Protein AF-A0A536AK08-F1 (afdb_monomer)

Secondary structure (DSSP, 8-state):
--------------------------------------------------S--SS--SSBPPGGG-SSTT--EEETTTTEEE---EEEEETTEEEEE---EESSHHHHHHHT-EE-GGGGGTTTT-GGGSEEEEE----TTT-SSPPPPEEES--EE--SPPEEEEETTEEEEEEEE-SSEEPTT--S-EEE-

Sequence (193 aa):
MEHRLFRLIRANMRVLIAMITVLLMTTLVAVVPGLTGHGVRSASAVTKEAPGGLGQLSGLLARDHLTEESAIQVDLSSETVRMPLYKGEAYGKTAWFILLDASDVGLAHDLGVNYAPKLANIGIGCLACVQTVTLDSPTPAQNPFGQALVHFQGAPDFSPTRIAVPGPNGFPLAQFQPGAVAGPGYSPFIRIA

Mean predicted aligned error: 15.03 Å

Structure (mmCIF, N/CA/C/O backbone):
data_AF-A0A536AK08-F1
#
_entry.id   AF-A0A536AK08-F1
#
loop_
_atom_site.group_PDB
_atom_site.id
_atom_site.type_symbol
_atom_site.label_atom_id
_atom_site.label_alt_id
_atom_site.label_comp_id
_atom_site.label_asym_id
_atom_site.label_entity_id
_atom_site.label_seq_id
_atom_site.pdbx_PDB_ins_code
_atom_site.Cartn_x
_atom_site.Cartn_y
_atom_site.Cartn_z
_atom_site.occupancy
_atom_site.B_iso_or_equiv
_atom_site.auth_seq_id
_atom_site.auth_comp_id
_atom_site.auth_asym_id
_atom_site.auth_atom_id
_atom_site.pdbx_PDB_model_num
ATOM 1 N N . MET A 1 1 ? -63.275 19.692 -12.911 1.00 40.59 1 MET A N 1
ATOM 2 C CA . MET A 1 1 ? -62.914 19.852 -14.333 1.00 40.59 1 MET A CA 1
ATOM 3 C C . MET A 1 1 ? -61.929 18.734 -14.633 1.00 40.59 1 MET A C 1
ATOM 5 O O . MET A 1 1 ? -60.791 18.829 -14.207 1.00 40.59 1 MET A O 1
ATOM 9 N N . GLU A 1 2 ? -62.411 17.529 -14.960 1.00 39.22 2 GLU A N 1
ATOM 10 C CA . GLU A 1 2 ? -62.803 17.115 -16.331 1.00 39.22 2 GLU A CA 1
ATOM 11 C C . GLU A 1 2 ? -61.608 17.350 -17.284 1.00 39.22 2 GLU A C 1
ATOM 13 O O . GLU A 1 2 ? -61.176 18.487 -17.410 1.00 39.22 2 GLU A O 1
ATOM 18 N N . HIS A 1 3 ? -60.957 16.381 -17.936 1.00 34.81 3 HIS A N 1
ATOM 19 C CA . HIS A 1 3 ? -61.391 15.112 -18.533 1.00 34.81 3 HIS A CA 1
ATOM 20 C C . HIS A 1 3 ? -60.151 14.202 -18.755 1.00 34.81 3 HIS A C 1
ATOM 22 O O . HIS A 1 3 ? -59.091 14.711 -19.094 1.00 34.81 3 HIS A O 1
ATOM 28 N N . ARG A 1 4 ? -60.211 12.903 -18.399 1.00 41.72 4 ARG A N 1
ATOM 29 C CA . ARG A 1 4 ? -60.334 11.708 -19.288 1.00 41.72 4 ARG A CA 1
ATOM 30 C C . ARG A 1 4 ? -59.128 11.444 -20.211 1.00 41.72 4 ARG A C 1
ATOM 32 O O . ARG A 1 4 ? -58.567 12.367 -20.761 1.00 41.72 4 ARG A O 1
ATOM 39 N N . LEU A 1 5 ? -58.740 10.229 -20.590 1.00 42.25 5 LEU A N 1
ATOM 40 C CA . LEU A 1 5 ? -59.046 8.823 -20.284 1.00 42.25 5 LEU A CA 1
ATOM 41 C C . LEU A 1 5 ? -58.393 8.094 -21.473 1.00 42.25 5 LEU A C 1
ATOM 43 O O . LEU A 1 5 ? -58.813 8.371 -22.584 1.00 42.25 5 LEU A O 1
ATOM 47 N N . PHE A 1 6 ? -57.460 7.159 -21.295 1.00 40.84 6 PHE A N 1
ATOM 48 C CA . PHE A 1 6 ? -57.378 5.995 -22.187 1.00 40.84 6 PHE A CA 1
ATOM 49 C C . PHE A 1 6 ? -56.816 4.798 -21.425 1.00 40.84 6 PHE A C 1
ATOM 51 O O . PHE A 1 6 ? -55.919 4.899 -20.594 1.00 40.84 6 PHE A O 1
ATOM 58 N N . ARG A 1 7 ? -57.482 3.675 -21.657 1.00 39.88 7 ARG A N 1
ATOM 59 C CA . ARG A 1 7 ? -57.504 2.436 -20.889 1.00 39.88 7 ARG A CA 1
ATOM 60 C C . ARG A 1 7 ? -57.103 1.309 -21.846 1.00 39.88 7 ARG A C 1
ATOM 62 O O . ARG A 1 7 ? -57.478 1.383 -23.011 1.00 39.88 7 ARG A O 1
ATOM 69 N N . LEU A 1 8 ? -56.551 0.234 -21.269 1.00 37.62 8 LEU A N 1
ATOM 70 C CA . LEU A 1 8 ? -56.509 -1.153 -21.782 1.00 37.62 8 LEU A CA 1
ATOM 71 C C . LEU A 1 8 ? -55.505 -1.382 -22.935 1.00 37.62 8 LEU A C 1
ATOM 73 O O . LEU A 1 8 ? -55.426 -0.601 -23.865 1.00 37.62 8 LEU A O 1
ATOM 77 N N . ILE A 1 9 ? -54.684 -2.437 -22.923 1.00 39.41 9 ILE A N 1
ATOM 78 C CA . ILE A 1 9 ? -55.099 -3.843 -23.039 1.00 39.41 9 ILE A CA 1
ATOM 79 C C . ILE A 1 9 ? -54.103 -4.783 -22.328 1.00 39.41 9 ILE A C 1
ATOM 81 O O . ILE A 1 9 ? -52.889 -4.611 -22.365 1.00 39.41 9 ILE A O 1
ATOM 85 N N . ARG A 1 10 ? -54.678 -5.804 -21.690 1.00 40.41 10 ARG A N 1
ATOM 86 C CA . ARG A 1 10 ? -54.067 -6.946 -21.003 1.00 40.41 10 ARG A CA 1
ATOM 87 C C . ARG A 1 10 ? -54.052 -8.133 -21.971 1.00 40.41 10 ARG A C 1
ATOM 89 O O . ARG A 1 10 ? -55.100 -8.401 -22.549 1.00 40.41 10 ARG A O 1
ATOM 96 N N . ALA A 1 11 ? -52.963 -8.896 -22.068 1.00 43.19 11 ALA A N 1
ATOM 97 C CA . ALA A 1 11 ? -53.025 -10.276 -22.566 1.00 43.19 11 ALA A CA 1
ATOM 98 C C . ALA A 1 11 ? -51.839 -11.117 -22.062 1.00 43.19 11 ALA A C 1
ATOM 100 O O . ALA A 1 11 ? -50.728 -11.040 -22.572 1.00 43.19 11 ALA A O 1
ATOM 101 N N . ASN A 1 12 ? -52.119 -11.932 -21.042 1.00 40.81 12 ASN A N 1
ATOM 102 C CA . ASN A 1 12 ? -51.376 -13.147 -20.714 1.00 40.81 12 ASN A CA 1
ATOM 103 C C . ASN A 1 12 ? -51.542 -14.141 -21.868 1.00 40.81 12 ASN A C 1
ATOM 105 O O . ASN A 1 12 ? -52.683 -14.413 -22.243 1.00 40.81 12 ASN A O 1
ATOM 109 N N . MET A 1 13 ? -50.463 -14.768 -22.337 1.00 36.84 13 MET A N 1
ATOM 110 C CA . MET A 1 13 ? -50.570 -15.941 -23.204 1.00 36.84 13 MET A CA 1
ATOM 111 C C . MET A 1 13 ? -49.857 -17.129 -22.559 1.00 36.84 13 MET A C 1
ATOM 113 O O . MET A 1 13 ? -48.651 -17.317 -22.675 1.00 36.84 13 MET A O 1
ATOM 117 N N . ARG A 1 14 ? -50.649 -17.923 -21.833 1.00 38.62 14 ARG A N 1
ATOM 118 C CA . ARG A 1 14 ? -50.357 -19.329 -21.560 1.00 38.62 14 ARG A CA 1
ATOM 119 C C . ARG A 1 14 ? -50.651 -20.084 -22.852 1.00 38.62 14 ARG A C 1
ATOM 121 O O . ARG A 1 14 ? -51.796 -20.062 -23.295 1.00 38.62 14 ARG A O 1
ATOM 128 N N . VAL A 1 15 ? -49.658 -20.749 -23.432 1.00 38.56 15 VAL A N 1
ATOM 129 C CA . VAL A 1 15 ? -49.888 -21.738 -24.491 1.00 38.56 15 VAL A CA 1
ATOM 130 C C . VAL A 1 15 ? -49.491 -23.105 -23.959 1.00 38.56 15 VAL A C 1
ATOM 132 O O . VAL A 1 15 ? -48.334 -23.384 -23.665 1.00 38.56 15 VAL A O 1
ATOM 135 N N . LEU A 1 16 ? -50.531 -23.910 -23.787 1.00 34.69 16 LEU A N 1
ATOM 136 C CA . LEU A 1 16 ? -50.547 -25.334 -23.511 1.00 34.69 16 LEU A CA 1
ATOM 137 C C . LEU A 1 16 ? -50.357 -26.063 -24.850 1.00 34.69 16 LEU A C 1
ATOM 139 O O . LEU A 1 16 ? -51.211 -25.910 -25.720 1.00 34.69 16 LEU A O 1
ATOM 143 N N . ILE A 1 17 ? -49.299 -26.860 -25.025 1.00 40.19 17 ILE A N 1
ATOM 144 C CA . ILE A 1 17 ? -49.239 -27.864 -26.102 1.00 40.19 17 ILE A CA 1
ATOM 145 C C . ILE A 1 17 ? -48.755 -29.200 -25.529 1.00 40.19 17 ILE A C 1
ATOM 147 O O . ILE A 1 17 ? -47.597 -29.369 -25.170 1.00 40.19 17 ILE A O 1
ATOM 151 N N . ALA A 1 18 ? -49.742 -30.090 -25.420 1.00 34.19 18 ALA A N 1
ATOM 152 C CA . ALA A 1 18 ? -49.751 -31.531 -25.656 1.00 34.19 18 ALA A CA 1
ATOM 153 C C . ALA A 1 18 ? -48.561 -32.414 -25.220 1.00 34.19 18 ALA A C 1
ATOM 155 O O . ALA A 1 18 ? -47.477 -32.416 -25.793 1.00 34.19 18 ALA A O 1
ATOM 156 N N . MET A 1 19 ? -48.905 -33.302 -24.286 1.00 32.84 19 MET A N 1
ATOM 157 C CA . MET A 1 19 ? -48.317 -34.613 -24.019 1.00 32.84 19 MET A CA 1
ATOM 158 C C . MET A 1 19 ? -48.132 -35.462 -25.288 1.00 32.84 19 MET A C 1
ATOM 160 O O . MET A 1 19 ? -49.109 -35.718 -25.989 1.00 32.84 19 MET A O 1
ATOM 164 N N . ILE A 1 20 ? -46.932 -36.018 -25.487 1.00 35.84 20 ILE A N 1
ATOM 165 C CA . ILE A 1 20 ? -46.740 -37.325 -26.135 1.00 35.84 20 ILE A CA 1
ATOM 166 C C . ILE A 1 20 ? -45.745 -38.118 -25.285 1.00 35.84 20 ILE A C 1
ATOM 168 O O . ILE A 1 20 ? -44.544 -37.860 -25.266 1.00 35.84 20 ILE A O 1
ATOM 172 N N . THR A 1 21 ? -46.287 -39.076 -24.546 1.00 32.69 21 THR A N 1
ATOM 173 C CA . THR A 1 21 ? -45.582 -40.157 -23.868 1.00 32.69 21 THR A CA 1
ATOM 174 C C . THR A 1 21 ? -45.186 -41.221 -24.891 1.00 32.69 21 THR A C 1
ATOM 176 O O . THR A 1 21 ? -46.048 -41.791 -25.554 1.00 32.69 21 THR A O 1
ATOM 179 N N . VAL A 1 22 ? -43.897 -41.558 -24.974 1.00 35.41 22 VAL A N 1
ATOM 180 C CA . VAL A 1 22 ? -43.461 -42.877 -25.458 1.00 35.41 22 VAL A CA 1
ATOM 181 C C . VAL A 1 22 ? -42.608 -43.504 -24.367 1.00 35.41 22 VAL A C 1
ATOM 183 O O . VAL A 1 22 ? -41.475 -43.113 -24.104 1.00 35.41 22 VAL A O 1
ATOM 186 N N . LEU A 1 23 ? -43.247 -44.450 -23.690 1.00 31.69 23 LEU A N 1
ATOM 187 C CA . LEU A 1 23 ? -42.715 -45.332 -22.671 1.00 31.69 23 LEU A CA 1
ATOM 188 C C . LEU A 1 23 ? -41.996 -46.487 -23.387 1.00 31.69 23 LEU A C 1
ATOM 190 O O . LEU A 1 23 ? -42.657 -47.269 -24.066 1.00 31.69 23 LEU A O 1
ATOM 194 N N . LEU A 1 24 ? -40.676 -46.621 -23.234 1.00 30.70 24 LEU A N 1
ATOM 195 C CA . LEU A 1 24 ? -39.980 -47.863 -23.579 1.00 30.70 24 LEU A CA 1
ATOM 196 C C . LEU A 1 24 ? -39.590 -48.576 -22.282 1.00 30.70 24 LEU A C 1
ATOM 198 O O . LEU A 1 24 ? -38.581 -48.273 -21.651 1.00 30.70 24 LEU A O 1
ATOM 202 N N . MET A 1 25 ? -40.459 -49.499 -21.874 1.00 31.58 25 MET A N 1
ATOM 203 C CA . MET A 1 25 ? -40.195 -50.487 -20.835 1.00 31.58 25 MET A CA 1
ATOM 204 C C . MET A 1 25 ? -39.365 -51.620 -21.438 1.00 31.58 25 MET A C 1
ATOM 206 O O . MET A 1 25 ? -39.836 -52.309 -22.339 1.00 31.58 25 MET A O 1
ATOM 210 N N . THR A 1 26 ? -38.176 -51.873 -20.900 1.00 38.50 26 THR A N 1
ATOM 211 C CA . THR A 1 26 ? -37.536 -53.190 -21.005 1.00 38.50 26 THR A CA 1
ATOM 212 C C . THR A 1 26 ? -37.335 -53.739 -19.606 1.00 38.50 26 THR A C 1
ATOM 214 O O . THR A 1 26 ? -36.468 -53.303 -18.852 1.00 38.50 26 THR A O 1
ATOM 217 N N . THR A 1 27 ? -38.197 -54.689 -19.266 1.00 34.06 27 THR A N 1
ATOM 218 C CA . THR A 1 27 ? -38.131 -55.549 -18.091 1.00 34.06 27 THR A CA 1
ATOM 219 C C . THR A 1 27 ? -36.998 -56.559 -18.245 1.00 34.06 27 THR A C 1
ATOM 221 O O . THR A 1 27 ? -37.010 -57.340 -19.196 1.00 34.06 27 THR A O 1
ATOM 224 N N . LEU A 1 28 ? -36.086 -56.625 -17.275 1.00 31.16 28 LEU A N 1
ATOM 225 C CA . LEU A 1 28 ? -35.355 -57.857 -16.986 1.00 31.16 28 LEU A CA 1
ATOM 226 C C . LEU A 1 28 ? -35.623 -58.232 -15.528 1.00 31.16 28 LEU A C 1
ATOM 228 O O . LEU A 1 28 ? -35.228 -57.530 -14.601 1.00 31.16 28 LEU A O 1
ATOM 232 N N . VAL A 1 29 ? -36.362 -59.324 -15.358 1.00 30.91 29 VAL A N 1
ATOM 233 C CA . VAL A 1 29 ? -36.629 -59.976 -14.078 1.00 30.91 29 VAL A CA 1
ATOM 234 C C . VAL A 1 29 ? -35.526 -61.006 -13.846 1.00 30.91 29 VAL A C 1
ATOM 236 O O . VAL A 1 29 ? -35.324 -61.882 -14.682 1.00 30.91 29 VAL A O 1
ATOM 239 N N . ALA A 1 30 ? -34.857 -60.938 -12.696 1.00 36.00 30 ALA A N 1
ATOM 240 C CA . ALA A 1 30 ? -34.147 -62.068 -12.103 1.00 36.00 30 ALA A CA 1
ATOM 241 C C . ALA A 1 30 ? -34.469 -62.111 -10.600 1.00 36.00 30 ALA A C 1
ATOM 243 O O . ALA A 1 30 ? -34.455 -61.088 -9.917 1.00 36.00 30 ALA A O 1
ATOM 244 N N . VAL A 1 31 ? -34.832 -63.296 -10.114 1.00 32.62 31 VAL A N 1
ATOM 245 C CA . VAL A 1 31 ? -35.470 -63.572 -8.818 1.00 32.62 31 VAL A CA 1
ATOM 246 C C . VAL A 1 31 ? -34.483 -64.314 -7.895 1.00 32.62 31 VAL A C 1
ATOM 248 O O . VAL A 1 31 ? -34.106 -65.425 -8.243 1.00 32.62 31 VAL A O 1
ATOM 251 N N . VAL A 1 32 ? -34.162 -63.690 -6.734 1.00 35.56 32 VAL A N 1
ATOM 252 C CA . VAL A 1 32 ? -34.066 -64.229 -5.328 1.00 35.56 32 VAL A CA 1
ATOM 253 C C . VAL A 1 32 ? -32.915 -65.234 -5.002 1.00 35.56 32 VAL A C 1
ATOM 255 O O . VAL A 1 32 ? -32.530 -65.958 -5.911 1.00 35.56 32 VAL A O 1
ATOM 258 N N . PRO A 1 33 ? -32.349 -65.366 -3.756 1.00 40.91 33 PRO A N 1
ATOM 259 C CA . PRO A 1 33 ? -32.790 -64.925 -2.409 1.00 40.91 33 PRO A CA 1
ATOM 260 C C . PRO A 1 33 ? -31.772 -64.133 -1.552 1.00 40.91 33 PRO A C 1
ATOM 262 O O . PRO A 1 33 ? -30.599 -63.997 -1.881 1.00 40.91 33 PRO A O 1
ATOM 265 N N . GLY A 1 34 ? -32.263 -63.597 -0.426 1.00 34.25 34 GLY A N 1
ATOM 266 C CA . GLY A 1 34 ? -31.565 -62.652 0.445 1.00 34.25 34 GLY A CA 1
ATOM 267 C C . GLY A 1 34 ? -30.617 -63.216 1.508 1.00 34.25 34 GLY A C 1
ATOM 268 O O . GLY A 1 34 ? -30.592 -64.404 1.804 1.00 34.25 34 GLY A O 1
ATOM 269 N N . LEU A 1 35 ? -29.893 -62.285 2.132 1.00 35.97 35 LEU A N 1
ATOM 270 C CA . LEU A 1 35 ? -29.316 -62.387 3.469 1.00 35.97 35 LEU A CA 1
ATOM 271 C C . LEU A 1 35 ? -29.130 -60.967 4.017 1.00 35.97 35 LEU A C 1
ATOM 273 O O . LEU A 1 35 ? -28.572 -60.086 3.367 1.00 35.97 35 LEU A O 1
ATOM 277 N N . THR A 1 36 ? -29.661 -60.752 5.212 1.00 46.94 36 THR A N 1
ATOM 278 C CA . THR A 1 36 ? -29.570 -59.536 6.018 1.00 46.94 36 THR A CA 1
ATOM 279 C C . THR A 1 36 ? -28.111 -59.174 6.303 1.00 46.94 36 THR A C 1
ATOM 281 O O . THR A 1 36 ? -27.430 -59.896 7.028 1.00 46.94 36 THR A O 1
ATOM 284 N N . GLY A 1 37 ? -27.640 -58.044 5.777 1.00 35.00 37 GLY A N 1
ATOM 285 C CA . GLY A 1 37 ? -26.311 -57.500 6.053 1.00 35.00 37 GLY A CA 1
ATOM 286 C C . GLY A 1 37 ? -26.400 -55.997 6.283 1.00 35.00 37 GLY A C 1
ATOM 287 O O . GLY A 1 37 ? -26.880 -55.262 5.427 1.00 35.00 37 GLY A O 1
ATOM 288 N N . HIS A 1 38 ? -25.978 -55.556 7.464 1.00 34.34 38 HIS A N 1
ATOM 289 C CA . HIS A 1 38 ? -25.918 -54.157 7.868 1.00 34.34 38 HIS A CA 1
ATOM 290 C C . HIS A 1 38 ? -25.130 -53.345 6.833 1.00 34.34 38 HIS A C 1
ATOM 292 O O . HIS A 1 38 ? -23.962 -53.637 6.578 1.00 34.34 38 HIS A O 1
ATOM 298 N N . GLY A 1 39 ? -25.768 -52.332 6.242 1.00 34.31 39 GLY A N 1
ATOM 299 C CA . GLY A 1 39 ? -25.125 -51.406 5.317 1.00 34.31 39 GLY A CA 1
ATOM 300 C C . GLY A 1 39 ? -24.043 -50.604 6.032 1.00 34.31 39 GLY A C 1
ATOM 301 O O . GLY A 1 39 ? -24.310 -49.546 6.598 1.00 34.31 39 GLY A O 1
ATOM 302 N N . VAL A 1 40 ? -22.812 -51.110 6.005 1.00 36.66 40 VAL A N 1
ATOM 303 C CA . VAL A 1 40 ? -21.618 -50.302 6.235 1.00 36.66 40 VAL A CA 1
ATOM 304 C C . VAL A 1 40 ? -21.623 -49.246 5.137 1.00 36.66 40 VAL A C 1
ATOM 306 O O . VAL A 1 40 ? -21.568 -49.580 3.954 1.00 36.66 40 VAL A O 1
ATOM 309 N N . ARG A 1 41 ? -21.743 -47.972 5.525 1.00 45.31 41 ARG A N 1
ATOM 310 C CA . ARG A 1 41 ? -21.496 -46.845 4.624 1.00 45.31 41 ARG A CA 1
ATOM 311 C C . ARG A 1 41 ? -20.117 -47.069 4.020 1.00 45.31 41 ARG A C 1
ATOM 313 O O . ARG A 1 41 ? -19.125 -46.985 4.741 1.00 45.31 41 ARG A O 1
ATOM 320 N N . SER A 1 42 ? -20.060 -47.403 2.733 1.00 37.56 42 SER A N 1
ATOM 321 C CA . SER A 1 42 ? -18.808 -47.404 1.992 1.00 37.56 42 SER A CA 1
ATOM 322 C C . SER A 1 42 ? -18.176 -46.037 2.210 1.00 37.56 42 SER A C 1
ATOM 324 O O . SER A 1 42 ? -18.759 -45.018 1.840 1.00 37.56 42 SER A O 1
ATOM 326 N N . ALA A 1 43 ? -17.022 -46.014 2.879 1.00 41.38 43 ALA A N 1
ATOM 327 C CA . ALA A 1 43 ? -16.139 -44.869 2.819 1.00 41.38 43 ALA A CA 1
ATOM 328 C C . ALA A 1 43 ? -15.977 -44.557 1.332 1.00 41.38 43 ALA A C 1
ATOM 330 O O . ALA A 1 43 ? -15.596 -45.453 0.571 1.00 41.38 43 ALA A O 1
ATOM 331 N N . SER A 1 44 ? -16.352 -43.342 0.913 1.00 41.91 44 SER A N 1
ATOM 332 C CA . SER A 1 44 ? -16.004 -42.852 -0.416 1.00 41.91 44 SER A CA 1
ATOM 333 C C . SER A 1 44 ? -14.545 -43.202 -0.618 1.00 41.91 44 SER A C 1
ATOM 335 O O . SER A 1 44 ? -13.704 -42.806 0.191 1.00 41.91 44 SER A O 1
ATOM 337 N N . ALA A 1 45 ? -14.272 -44.035 -1.622 1.00 39.12 45 ALA A N 1
ATOM 338 C CA . ALA A 1 45 ? -12.914 -44.329 -2.008 1.00 39.12 45 ALA A CA 1
ATOM 339 C C . ALA A 1 45 ? -12.246 -42.971 -2.198 1.00 39.12 45 ALA A C 1
ATOM 341 O O . ALA A 1 45 ? -12.643 -42.208 -3.079 1.00 39.12 45 ALA A O 1
ATOM 342 N N . VAL A 1 46 ? -11.294 -42.645 -1.323 1.00 43.94 46 VAL A N 1
ATOM 343 C CA . VAL A 1 46 ? -10.341 -41.580 -1.588 1.00 43.94 46 VAL A CA 1
ATOM 344 C C . VAL A 1 46 ? -9.593 -42.084 -2.808 1.00 43.94 46 VAL A C 1
ATOM 346 O O . VAL A 1 46 ? -8.662 -42.885 -2.711 1.00 43.94 46 VAL A O 1
ATOM 349 N N . THR A 1 47 ? -10.087 -41.706 -3.984 1.00 40.34 47 THR A N 1
ATOM 350 C CA . THR A 1 47 ? -9.304 -41.751 -5.201 1.00 40.34 47 THR A CA 1
ATOM 351 C C . THR A 1 47 ? -8.072 -40.944 -4.873 1.00 40.34 47 THR A C 1
ATOM 353 O O . THR A 1 47 ? -8.162 -39.750 -4.606 1.00 40.34 47 THR A O 1
ATOM 356 N N . LYS A 1 48 ? -6.941 -41.640 -4.787 1.00 44.81 48 LYS A N 1
ATOM 357 C CA . LYS A 1 48 ? -5.621 -41.044 -4.686 1.00 44.81 48 LYS A CA 1
ATOM 358 C C . LYS A 1 48 ? -5.505 -40.101 -5.878 1.00 44.81 48 LYS A C 1
ATOM 360 O O . LYS A 1 48 ? -5.285 -40.568 -6.995 1.00 44.81 48 LYS A O 1
ATOM 365 N N . GLU A 1 49 ? -5.778 -38.818 -5.654 1.00 55.03 49 GLU A N 1
ATOM 366 C CA . GLU A 1 49 ? -5.631 -37.803 -6.683 1.00 55.03 49 GLU A CA 1
ATOM 367 C C . GLU A 1 49 ? -4.199 -37.930 -7.201 1.00 55.03 49 GLU A C 1
ATOM 369 O O . GLU A 1 49 ? -3.233 -37.968 -6.429 1.00 55.03 49 GLU A O 1
ATOM 374 N N . ALA A 1 50 ? -4.068 -38.089 -8.521 1.00 59.25 50 ALA A N 1
ATOM 375 C CA . ALA A 1 50 ? -2.806 -37.815 -9.191 1.00 59.25 50 ALA A CA 1
ATOM 376 C C . ALA A 1 50 ? -2.304 -36.458 -8.674 1.00 59.25 50 ALA A C 1
ATOM 378 O O . ALA A 1 50 ? -3.162 -35.617 -8.395 1.00 59.25 50 ALA A O 1
ATOM 379 N N . PRO A 1 51 ? -0.982 -36.242 -8.503 1.00 57.38 51 PRO A N 1
ATOM 380 C CA . PRO A 1 51 ? -0.473 -34.966 -8.005 1.00 57.38 51 PRO A CA 1
ATOM 381 C C . PRO A 1 51 ? -1.188 -33.858 -8.767 1.00 57.38 51 PRO A C 1
ATOM 383 O O . PRO A 1 51 ? -1.102 -33.808 -9.998 1.00 57.38 51 PRO A O 1
ATOM 386 N N . GLY A 1 52 ? -2.025 -33.114 -8.037 1.00 64.44 52 GLY A N 1
ATOM 387 C CA . GLY A 1 52 ? -2.978 -32.204 -8.646 1.00 64.44 52 GLY A CA 1
ATOM 388 C C . GLY A 1 52 ? -2.216 -31.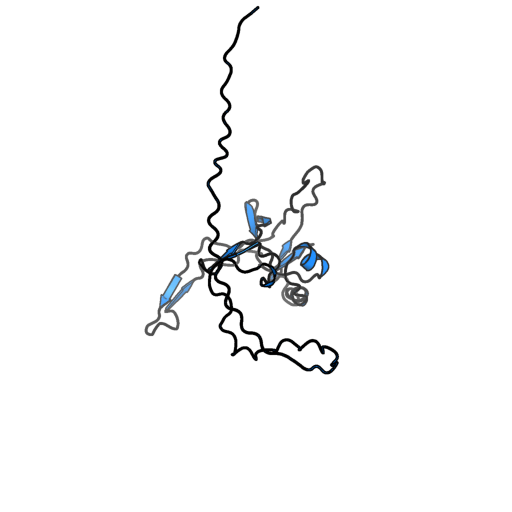264 -9.563 1.00 64.44 52 GLY A C 1
ATOM 389 O O . GLY A 1 52 ? -1.100 -30.849 -9.238 1.00 64.44 52 GLY A O 1
ATOM 390 N N . GLY A 1 53 ? -2.793 -30.945 -10.722 1.00 79.50 53 GLY A N 1
ATOM 391 C CA . GLY A 1 53 ? -2.296 -29.826 -11.517 1.00 79.50 53 GLY A CA 1
ATOM 392 C C . GLY A 1 53 ? -2.249 -28.545 -10.673 1.00 79.50 53 GLY A C 1
ATOM 393 O O . GLY A 1 53 ? -2.629 -28.533 -9.505 1.00 79.50 53 GLY A O 1
ATOM 394 N N . LEU A 1 54 ? -1.844 -27.429 -11.269 1.00 82.38 54 LEU A N 1
ATOM 395 C CA . LEU A 1 54 ? -1.730 -26.123 -10.596 1.00 82.38 54 LEU A CA 1
ATOM 396 C C . LEU A 1 54 ? -3.066 -25.542 -10.054 1.00 82.38 54 LEU A C 1
ATOM 398 O O . LEU A 1 54 ? -3.142 -24.359 -9.744 1.00 82.38 54 LEU A O 1
ATOM 402 N N . GLY A 1 55 ? -4.121 -26.350 -9.944 1.00 86.94 55 GLY A N 1
ATOM 403 C CA . GLY A 1 55 ? -5.464 -25.938 -9.574 1.00 86.94 55 GLY A CA 1
ATOM 404 C C . GLY A 1 55 ? -6.180 -25.239 -10.726 1.00 86.94 55 GLY A C 1
ATOM 405 O O . GLY A 1 55 ? -5.979 -25.554 -11.901 1.00 86.94 55 GLY A O 1
ATOM 406 N N . GLN A 1 56 ? -7.053 -24.300 -10.371 1.00 92.25 56 GLN A N 1
ATOM 407 C CA . 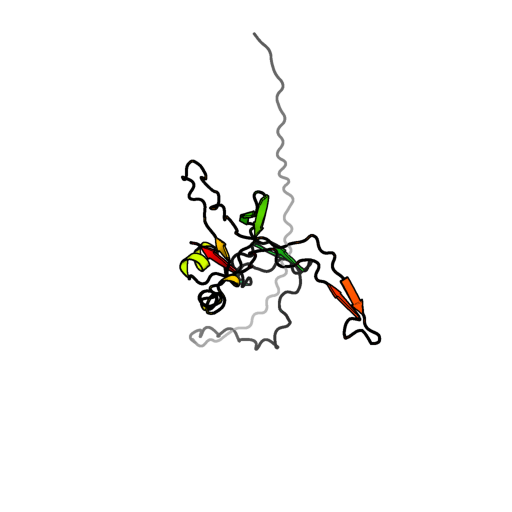GLN A 1 56 ? -7.716 -23.413 -11.320 1.00 92.25 56 GLN A CA 1
ATOM 408 C C . GLN A 1 56 ? -6.678 -22.492 -11.982 1.00 92.25 56 GLN A C 1
ATOM 410 O O . GLN A 1 56 ? -5.877 -21.875 -11.291 1.00 92.25 56 GLN A O 1
ATOM 415 N N . LEU A 1 57 ? -6.714 -22.377 -13.313 1.00 93.12 57 LEU A N 1
ATOM 416 C CA . LEU A 1 57 ? -5.769 -21.560 -14.095 1.00 93.12 57 LEU A CA 1
ATOM 417 C C . LEU A 1 57 ? -6.412 -20.345 -14.778 1.00 93.12 57 LEU A C 1
ATOM 419 O O . LEU A 1 57 ? -5.733 -19.588 -15.459 1.00 93.12 57 LEU A O 1
ATOM 423 N N . SER A 1 58 ? -7.726 -20.178 -14.651 1.00 95.88 58 SER A N 1
ATOM 424 C CA . SER A 1 58 ? -8.476 -19.131 -15.346 1.00 95.88 58 SER A CA 1
ATOM 425 C C . SER A 1 58 ? -9.745 -18.765 -14.589 1.00 95.88 58 SER A C 1
ATOM 427 O O . SER A 1 58 ? -10.305 -19.596 -13.869 1.00 95.88 58 SER A O 1
ATOM 429 N N . GLY A 1 59 ? -10.258 -17.565 -14.832 1.00 97.00 59 GLY A N 1
ATOM 430 C CA . GLY A 1 59 ? -11.474 -17.048 -14.215 1.00 97.00 59 GLY A CA 1
ATOM 431 C C . GLY A 1 59 ? -11.258 -16.562 -12.786 1.00 97.00 59 GLY A C 1
ATOM 432 O O . GLY A 1 59 ? -10.131 -16.439 -12.308 1.00 97.00 59 GLY A O 1
ATOM 433 N N . LEU A 1 60 ? -12.367 -16.273 -12.108 1.00 97.06 60 LEU A N 1
ATOM 434 C CA . LEU A 1 60 ? -12.338 -15.758 -10.745 1.00 97.06 60 LEU A CA 1
ATOM 435 C C . LEU A 1 60 ? -12.036 -16.875 -9.753 1.00 97.06 60 LEU A C 1
ATOM 437 O O . LEU A 1 60 ? -12.705 -17.911 -9.764 1.00 97.06 60 LEU A O 1
ATOM 441 N N . LEU A 1 61 ? -11.053 -16.649 -8.891 1.00 95.94 61 LEU A N 1
ATOM 442 C CA . LEU A 1 61 ? -10.724 -17.575 -7.818 1.00 95.94 61 LEU A CA 1
ATOM 443 C C . LEU A 1 61 ? -11.786 -17.497 -6.710 1.00 95.94 61 LEU A C 1
ATOM 445 O O . LEU A 1 61 ? -12.250 -16.410 -6.352 1.00 95.94 61 LEU A O 1
ATOM 449 N N . ALA A 1 62 ? -12.185 -18.656 -6.185 1.00 94.31 62 ALA A N 1
ATOM 450 C CA . ALA A 1 62 ? -13.155 -18.748 -5.099 1.00 94.31 62 ALA A CA 1
ATOM 451 C C . ALA A 1 62 ? -12.631 -18.083 -3.813 1.00 94.31 62 ALA A C 1
ATOM 453 O O . ALA A 1 62 ? -11.425 -18.024 -3.569 1.00 94.31 62 ALA A O 1
ATOM 454 N N . ARG A 1 63 ? -13.544 -17.549 -2.991 1.00 92.00 63 ARG A N 1
ATOM 455 C CA . ARG A 1 63 ? -13.177 -16.716 -1.836 1.00 92.00 63 ARG A CA 1
ATOM 456 C C . ARG A 1 63 ? -12.404 -17.486 -0.765 1.00 92.00 63 ARG A C 1
ATOM 458 O O . ARG A 1 63 ? -11.495 -16.929 -0.164 1.00 92.00 63 ARG A O 1
ATOM 465 N N . ASP A 1 64 ? -12.747 -18.752 -0.579 1.00 93.44 64 ASP A N 1
ATOM 466 C CA . ASP A 1 64 ? -12.102 -19.721 0.310 1.00 93.44 64 ASP A CA 1
ATOM 467 C C . ASP A 1 64 ? -10.726 -20.199 -0.186 1.00 93.44 64 ASP A C 1
ATOM 469 O O . ASP A 1 64 ? -10.018 -20.891 0.541 1.00 93.44 64 ASP A O 1
ATOM 473 N N . HIS A 1 65 ? -10.315 -19.801 -1.392 1.00 92.62 65 HIS A N 1
ATOM 474 C CA . HIS A 1 65 ? -8.965 -20.016 -1.919 1.00 92.62 65 HIS A CA 1
ATOM 475 C C . HIS A 1 65 ? -8.084 -18.757 -1.850 1.00 92.62 65 HIS A C 1
ATOM 477 O O . HIS A 1 65 ? -6.930 -18.795 -2.281 1.00 92.62 65 HIS A O 1
ATOM 483 N N . LEU A 1 66 ? -8.601 -17.634 -1.339 1.00 92.38 66 LEU A N 1
ATOM 484 C CA . LEU A 1 66 ? -7.812 -16.417 -1.155 1.00 92.38 66 LEU A CA 1
ATOM 485 C C . LEU A 1 66 ? -7.078 -16.486 0.185 1.00 92.38 66 LEU A C 1
ATOM 487 O O . LEU A 1 66 ? -7.709 -16.585 1.230 1.00 92.38 66 LEU A O 1
ATOM 491 N N . THR A 1 67 ? -5.748 -16.413 0.150 1.00 91.38 67 THR A N 1
ATOM 492 C CA . THR A 1 67 ? -4.917 -16.378 1.366 1.00 91.38 67 THR A CA 1
ATOM 493 C C . THR A 1 67 ? -4.812 -14.981 1.967 1.00 91.38 67 THR A C 1
ATOM 495 O O . THR A 1 67 ? -4.564 -14.855 3.155 1.00 91.38 67 THR A O 1
ATOM 498 N N . GLU A 1 68 ? -5.005 -13.948 1.146 1.00 93.56 68 GLU A N 1
ATOM 499 C CA . GLU A 1 68 ? -5.129 -12.558 1.578 1.00 93.56 68 GLU A CA 1
ATOM 500 C C . GLU A 1 68 ? -6.621 -12.234 1.711 1.00 93.56 68 GLU A C 1
ATOM 502 O O . GLU A 1 68 ? -7.322 -12.026 0.712 1.00 93.56 68 GLU A O 1
ATOM 507 N N . GLU A 1 69 ? -7.139 -12.227 2.937 1.00 91.44 69 GLU A N 1
ATOM 508 C CA . GLU A 1 69 ? -8.569 -12.016 3.181 1.00 91.44 69 GLU A CA 1
ATOM 509 C C . GLU A 1 69 ? -9.038 -10.627 2.730 1.00 91.44 69 GLU A C 1
ATOM 511 O O . GLU A 1 69 ? -10.194 -10.471 2.345 1.00 91.44 69 GLU A O 1
ATOM 516 N N . SER A 1 70 ? -8.157 -9.634 2.659 1.00 94.56 70 SER A N 1
ATOM 517 C CA . SER A 1 70 ? -8.490 -8.283 2.217 1.00 94.56 70 SER A CA 1
ATOM 518 C C . SER A 1 70 ? -8.702 -8.217 0.703 1.00 94.56 70 SER A C 1
ATOM 520 O O . SER A 1 70 ? -9.451 -7.366 0.218 1.00 94.56 70 SER A O 1
ATOM 522 N N . ALA A 1 71 ? -8.129 -9.152 -0.067 1.00 96.44 71 ALA A N 1
ATOM 523 C CA . ALA A 1 71 ? -8.305 -9.213 -1.512 1.00 96.44 71 ALA A CA 1
ATOM 524 C C . ALA A 1 71 ? -9.785 -9.383 -1.860 1.00 96.44 71 ALA A C 1
ATOM 526 O O . ALA A 1 71 ? -10.447 -10.317 -1.423 1.00 96.44 71 ALA A O 1
ATOM 527 N N . ILE A 1 72 ? -10.346 -8.477 -2.653 1.00 95.00 72 ILE A N 1
ATOM 528 C CA . ILE A 1 72 ? -11.778 -8.493 -2.969 1.00 95.00 72 ILE A CA 1
ATOM 529 C C . ILE A 1 72 ? -12.062 -9.488 -4.100 1.00 95.00 72 ILE A C 1
ATOM 531 O O . ILE A 1 72 ? -13.147 -10.061 -4.178 1.00 95.00 72 ILE A O 1
ATOM 535 N N . GLN A 1 73 ? -11.100 -9.668 -5.007 1.00 96.56 73 GLN A N 1
ATOM 536 C CA . GLN A 1 73 ? -11.226 -10.531 -6.176 1.00 96.56 73 GLN A CA 1
ATOM 537 C C . GLN A 1 73 ? -9.845 -10.858 -6.746 1.00 96.56 73 GLN A C 1
ATOM 539 O O . GLN A 1 73 ? -9.004 -9.966 -6.850 1.00 96.56 73 GLN A O 1
ATOM 544 N N . VAL A 1 74 ? -9.651 -12.103 -7.176 1.00 97.38 74 VAL A N 1
ATOM 545 C CA . VAL A 1 74 ? -8.502 -12.531 -7.985 1.00 97.38 74 VAL A CA 1
ATOM 546 C C . VAL A 1 74 ? -9.041 -13.060 -9.307 1.00 97.38 74 VAL A C 1
ATOM 548 O O . VAL A 1 74 ? -9.879 -13.963 -9.308 1.00 97.38 74 VAL A O 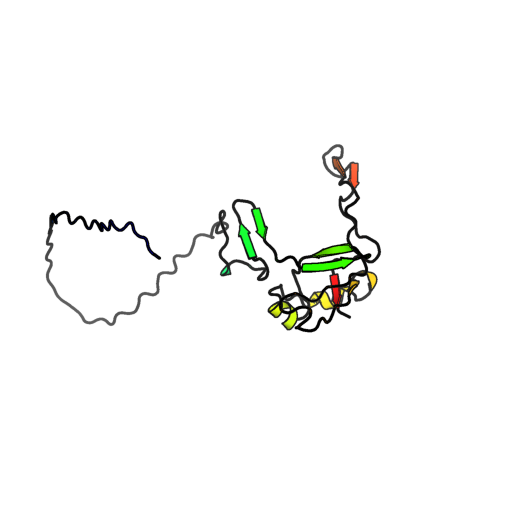1
ATOM 551 N N . ASP A 1 75 ? -8.589 -12.478 -10.412 1.00 97.44 75 ASP A N 1
ATOM 552 C CA . ASP A 1 75 ? -8.912 -12.907 -11.771 1.00 97.44 75 ASP A CA 1
ATOM 553 C C . ASP A 1 75 ? -7.664 -13.510 -12.414 1.00 97.44 75 ASP A C 1
ATOM 555 O O . ASP A 1 75 ? -6.692 -12.812 -12.709 1.00 97.44 75 ASP A O 1
ATOM 559 N N . LEU A 1 76 ? -7.696 -14.827 -12.601 1.00 96.62 76 LEU A N 1
ATOM 560 C CA . LEU A 1 76 ? -6.597 -15.598 -13.171 1.00 96.62 76 LEU A CA 1
ATOM 561 C C . LEU A 1 76 ? -6.521 -15.462 -14.695 1.00 96.62 76 LEU A C 1
ATOM 563 O O . LEU A 1 76 ? -5.471 -15.714 -15.271 1.00 96.62 76 LEU A O 1
ATOM 567 N N . SER A 1 77 ? -7.610 -15.060 -15.357 1.00 97.25 77 SER A N 1
ATOM 568 C CA . SER A 1 77 ? -7.610 -14.841 -16.807 1.00 97.25 77 SER A CA 1
ATOM 569 C C . SER A 1 77 ? -6.899 -13.543 -17.185 1.00 97.25 77 SER A C 1
ATOM 571 O O . SER A 1 77 ? -6.279 -13.479 -18.243 1.00 97.25 77 SER A O 1
ATOM 573 N N . SER A 1 78 ? -7.015 -12.506 -16.351 1.00 97.38 78 SER A N 1
ATOM 574 C CA . SER A 1 78 ? -6.337 -11.218 -16.550 1.00 97.38 78 SER A CA 1
ATOM 575 C C . SER A 1 78 ? -5.089 -11.036 -15.690 1.00 97.38 78 SER A C 1
ATOM 577 O O . SER A 1 78 ? -4.437 -10.003 -15.809 1.00 97.38 78 SER A O 1
ATOM 579 N N . GLU A 1 79 ? -4.764 -12.006 -14.833 1.00 96.31 79 GLU A N 1
ATOM 580 C CA . GLU A 1 79 ? -3.645 -11.948 -13.885 1.00 96.31 79 GLU A CA 1
ATOM 581 C C . GLU A 1 79 ? -3.715 -10.717 -12.959 1.00 96.31 79 GLU A C 1
ATOM 583 O O . GLU A 1 79 ? -2.716 -10.059 -12.667 1.00 96.31 79 GLU A O 1
ATOM 588 N N . THR A 1 80 ? -4.920 -10.381 -12.483 1.00 97.00 80 THR A N 1
ATOM 589 C CA . THR A 1 80 ? -5.153 -9.190 -11.650 1.00 97.00 80 THR A CA 1
ATOM 590 C C . THR A 1 80 ? -5.771 -9.515 -10.302 1.00 97.00 80 THR A C 1
ATOM 592 O O . THR A 1 80 ? -6.628 -10.391 -10.184 1.00 97.00 80 THR A O 1
ATOM 595 N N . VAL A 1 81 ? -5.415 -8.712 -9.299 1.00 96.94 81 VAL A N 1
ATOM 596 C CA . VAL A 1 81 ? -6.037 -8.717 -7.973 1.00 96.94 81 VAL A CA 1
ATOM 597 C C . VAL A 1 81 ? -6.674 -7.357 -7.709 1.00 96.94 81 VAL A C 1
ATOM 599 O O . VAL A 1 81 ? -6.072 -6.317 -7.981 1.00 96.94 81 VAL A O 1
ATOM 602 N N . ARG A 1 82 ? -7.890 -7.350 -7.161 1.00 97.12 82 ARG A N 1
ATOM 603 C CA . ARG A 1 82 ? -8.579 -6.133 -6.720 1.00 97.12 82 ARG A CA 1
ATOM 604 C C . ARG A 1 82 ? -8.493 -6.007 -5.205 1.00 97.12 82 ARG A C 1
ATOM 60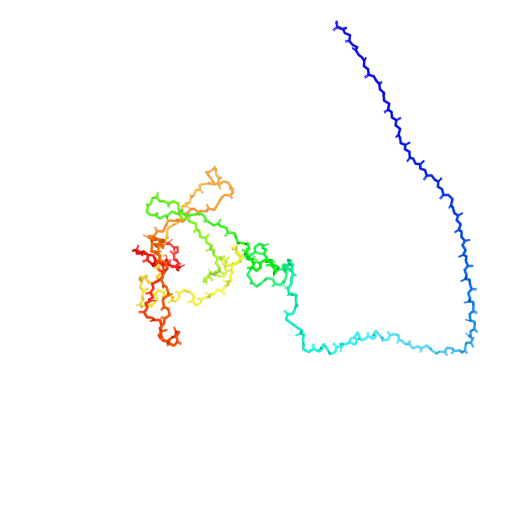6 O O . ARG A 1 82 ? -9.018 -6.858 -4.492 1.00 97.12 82 ARG A O 1
ATOM 613 N N . MET A 1 83 ? -7.884 -4.923 -4.735 1.00 96.00 83 MET A N 1
ATOM 614 C CA . MET A 1 83 ? -7.629 -4.658 -3.315 1.00 96.00 83 MET A CA 1
ATOM 615 C C . MET A 1 83 ? -8.451 -3.468 -2.800 1.00 96.00 83 MET A C 1
ATOM 617 O O . MET A 1 83 ? -8.801 -2.584 -3.592 1.00 96.00 83 MET A O 1
ATOM 621 N N . PRO A 1 84 ? -8.758 -3.411 -1.493 1.00 93.75 84 PRO A N 1
ATOM 622 C CA . PRO A 1 84 ? -9.306 -2.220 -0.863 1.00 93.75 84 PRO A CA 1
ATOM 623 C C . PRO A 1 84 ? -8.266 -1.100 -0.873 1.00 93.75 84 PRO A C 1
ATOM 625 O O . PRO A 1 84 ? -7.099 -1.316 -0.553 1.00 93.75 84 PRO A O 1
ATOM 628 N N . LEU A 1 85 ? -8.703 0.104 -1.242 1.00 93.38 85 LEU A N 1
ATOM 629 C CA . LEU A 1 85 ? -7.861 1.293 -1.260 1.00 93.38 85 LEU A CA 1
ATOM 630 C C . LEU A 1 85 ? -8.208 2.183 -0.068 1.00 93.38 85 LEU A C 1
ATOM 632 O O . LEU A 1 85 ? -9.370 2.544 0.123 1.00 93.38 85 LEU A O 1
ATOM 636 N N . TYR A 1 86 ? -7.192 2.553 0.700 1.00 92.44 86 TYR A N 1
ATOM 637 C CA . TYR A 1 86 ? -7.291 3.412 1.871 1.00 92.44 86 TYR A CA 1
ATOM 638 C C . TYR A 1 86 ? -6.759 4.801 1.535 1.00 92.44 86 TYR A C 1
ATOM 640 O O . TYR A 1 86 ? -5.821 4.958 0.744 1.00 92.44 86 TYR A O 1
ATOM 648 N N . LYS A 1 87 ? -7.370 5.818 2.141 1.00 92.00 87 LYS A N 1
ATOM 649 C CA . LYS A 1 87 ? -6.996 7.218 1.947 1.00 92.00 87 LYS A CA 1
ATOM 650 C C . LYS A 1 87 ? -6.135 7.700 3.110 1.00 92.00 87 LYS A C 1
ATOM 652 O O . LYS A 1 87 ? -6.462 7.464 4.269 1.00 92.00 87 LYS A O 1
ATOM 657 N N . GLY A 1 88 ? -5.079 8.434 2.797 1.00 94.25 88 GLY A N 1
ATOM 658 C CA . GLY A 1 88 ? -4.284 9.183 3.760 1.00 94.25 88 GLY A CA 1
ATOM 659 C C . GLY A 1 88 ? -3.775 10.493 3.174 1.00 94.25 88 GLY A C 1
ATOM 660 O O . GLY A 1 88 ? -4.217 10.942 2.109 1.00 94.25 88 GLY A O 1
ATOM 661 N N . GLU A 1 89 ? -2.824 11.095 3.868 1.00 95.69 89 GLU A N 1
ATOM 662 C CA . GLU A 1 89 ? -2.183 12.346 3.493 1.00 95.69 89 GLU A CA 1
ATOM 663 C C . GLU A 1 89 ? -0.666 12.250 3.674 1.00 95.69 89 GLU A C 1
ATOM 665 O O . GLU A 1 89 ? -0.186 11.745 4.684 1.00 95.69 89 GLU A O 1
ATOM 670 N N . ALA A 1 90 ? 0.090 12.758 2.704 1.00 95.88 90 ALA A N 1
ATOM 671 C CA . ALA A 1 90 ? 1.516 13.021 2.840 1.00 95.88 90 ALA A CA 1
ATOM 672 C C . ALA A 1 90 ? 1.839 14.372 2.196 1.00 95.88 90 ALA A C 1
ATOM 674 O O . ALA A 1 90 ? 1.431 14.637 1.061 1.00 95.88 90 ALA A O 1
ATOM 675 N N . TYR A 1 91 ? 2.583 15.226 2.899 1.00 94.25 91 TYR A N 1
ATOM 676 C CA . TYR A 1 91 ? 2.996 16.548 2.407 1.00 94.25 91 TYR A CA 1
ATOM 677 C C . TYR A 1 91 ? 1.827 17.431 1.908 1.00 94.25 91 TYR A C 1
ATOM 679 O O . TYR A 1 91 ? 1.954 18.106 0.882 1.00 94.25 91 TYR A O 1
ATOM 687 N N . GLY A 1 92 ? 0.664 17.398 2.572 1.00 93.69 92 GLY A N 1
ATOM 688 C CA . GLY A 1 92 ? -0.523 18.152 2.148 1.00 93.69 92 GLY A CA 1
ATOM 689 C C . GLY A 1 92 ? -1.216 17.603 0.896 1.00 93.69 92 GLY A C 1
ATOM 690 O O . GLY A 1 92 ? -2.072 18.274 0.319 1.00 93.69 92 GLY A O 1
ATOM 691 N N . LYS A 1 93 ? -0.842 16.406 0.427 1.00 93.38 93 LYS A N 1
ATOM 692 C CA . LYS A 1 93 ? -1.423 15.746 -0.749 1.00 93.38 93 LYS A CA 1
ATOM 693 C C . LYS A 1 93 ? -2.079 14.434 -0.350 1.00 93.38 93 LYS A C 1
ATOM 695 O O . LYS A 1 93 ? -1.624 13.749 0.559 1.00 93.38 93 LYS A O 1
ATOM 700 N N . THR A 1 94 ? -3.133 14.054 -1.073 1.00 93.69 94 THR A N 1
ATOM 701 C CA . THR A 1 94 ? -3.763 12.741 -0.881 1.00 93.69 94 THR A CA 1
ATOM 702 C C . THR A 1 94 ? -2.776 11.628 -1.219 1.00 93.69 94 THR A C 1
ATOM 704 O O . THR A 1 94 ? -2.227 11.595 -2.320 1.00 93.69 94 THR A O 1
ATOM 707 N N . ALA A 1 95 ? -2.606 10.706 -0.279 1.00 93.38 95 ALA A N 1
ATOM 708 C CA . ALA A 1 95 ? -1.910 9.446 -0.466 1.00 93.38 95 ALA A CA 1
ATOM 709 C C . ALA A 1 95 ? -2.939 8.312 -0.513 1.00 93.38 95 ALA A C 1
ATOM 711 O O . ALA A 1 95 ? -3.907 8.305 0.249 1.00 93.38 95 ALA A O 1
ATOM 712 N N . TRP A 1 96 ? -2.723 7.352 -1.405 1.00 93.88 96 TRP A N 1
ATOM 713 C CA . TRP A 1 96 ? -3.524 6.137 -1.484 1.00 93.88 96 TRP A CA 1
ATOM 714 C C . TRP A 1 96 ? -2.643 4.947 -1.150 1.00 93.88 96 TRP A C 1
ATOM 716 O O . TRP A 1 96 ? -1.517 4.859 -1.640 1.00 93.88 96 TRP A O 1
ATOM 726 N N . PHE A 1 97 ? -3.149 4.042 -0.324 1.00 94.88 97 PHE A N 1
ATOM 727 C CA . PHE A 1 97 ? -2.393 2.878 0.116 1.00 94.88 97 PHE A CA 1
ATOM 728 C C . PHE A 1 97 ? -3.293 1.655 0.263 1.00 94.88 97 PHE A C 1
ATOM 730 O O . PHE A 1 97 ? -4.518 1.760 0.308 1.00 94.88 97 PHE A O 1
ATOM 737 N N . ILE A 1 98 ? -2.658 0.492 0.317 1.00 95.62 98 ILE A N 1
ATOM 738 C CA . ILE A 1 98 ? -3.282 -0.784 0.654 1.00 95.62 98 ILE A CA 1
ATOM 739 C C . ILE A 1 98 ? -2.632 -1.306 1.932 1.00 95.62 98 ILE A C 1
ATOM 741 O O . ILE A 1 98 ? -1.496 -0.942 2.246 1.00 95.62 98 ILE A O 1
ATOM 745 N N . LEU A 1 99 ? -3.346 -2.159 2.653 1.00 95.12 99 LEU A N 1
ATOM 746 C CA . LEU A 1 99 ? -2.826 -2.886 3.804 1.00 95.12 99 LEU A CA 1
ATOM 747 C C . LEU A 1 99 ? -2.805 -4.367 3.437 1.00 95.12 99 LEU A C 1
ATOM 749 O O . LEU A 1 99 ? -3.751 -4.850 2.822 1.00 95.12 99 LEU A O 1
ATOM 753 N N . LEU A 1 100 ? -1.703 -5.037 3.761 1.00 96.31 100 LEU A N 1
ATOM 754 C CA . LEU A 1 100 ? -1.472 -6.452 3.438 1.00 96.31 100 LEU A CA 1
ATOM 755 C C . LEU A 1 100 ? -1.195 -7.279 4.688 1.00 96.31 100 LEU A C 1
ATOM 757 O O . LEU A 1 100 ? -1.559 -8.444 4.767 1.00 96.31 100 LEU A O 1
ATOM 761 N N . ASP A 1 101 ? -0.579 -6.660 5.695 1.00 96.69 101 ASP A N 1
ATOM 762 C CA . ASP A 1 101 ? -0.166 -7.346 6.906 1.00 96.69 101 ASP A CA 1
ATOM 763 C C . ASP A 1 101 ? -0.289 -6.417 8.123 1.00 96.69 101 ASP A C 1
ATOM 765 O O . ASP A 1 101 ? -0.106 -5.199 8.016 1.00 96.69 101 ASP A O 1
ATOM 769 N N . ALA A 1 102 ? -0.524 -6.994 9.302 1.00 97.12 102 ALA A N 1
ATOM 770 C CA . ALA A 1 102 ? -0.459 -6.292 10.582 1.00 97.12 102 ALA A CA 1
ATOM 771 C C . ALA A 1 102 ? 0.257 -7.131 11.652 1.00 97.12 102 ALA A C 1
ATOM 773 O O . ALA A 1 102 ? 0.144 -8.356 11.700 1.00 97.12 102 ALA A O 1
ATOM 774 N N . SER A 1 103 ? 1.004 -6.465 12.540 1.00 97.56 103 SER A N 1
ATOM 775 C CA . SER A 1 103 ? 1.674 -7.127 13.671 1.00 97.56 103 SER A CA 1
ATOM 776 C C . SER A 1 103 ? 0.754 -7.420 14.850 1.00 97.56 103 SER A C 1
ATOM 778 O O . SER A 1 103 ? 1.137 -8.190 15.724 1.00 97.56 103 SER A O 1
ATOM 780 N N . ASP A 1 104 ? -0.399 -6.756 14.915 1.00 97.19 104 ASP A N 1
ATOM 781 C CA . ASP A 1 104 ? -1.412 -6.965 15.945 1.00 97.19 104 ASP A CA 1
ATOM 782 C C . ASP A 1 104 ? -2.502 -7.898 15.413 1.00 97.19 104 ASP A C 1
ATOM 784 O O . ASP A 1 104 ? -2.965 -7.735 14.286 1.00 97.19 104 ASP A O 1
ATOM 788 N N . VAL A 1 105 ? -2.892 -8.887 16.217 1.00 97.31 105 VAL A N 1
ATOM 789 C CA . VAL A 1 105 ? -3.850 -9.919 15.798 1.00 97.31 105 VAL A CA 1
ATOM 790 C C . VAL A 1 105 ? -5.270 -9.373 15.646 1.00 97.31 105 VAL A C 1
ATOM 792 O O . VAL A 1 105 ? -5.981 -9.798 14.740 1.00 97.31 105 VAL A O 1
ATOM 795 N N . GLY A 1 106 ? -5.678 -8.427 16.497 1.00 96.38 106 GLY A N 1
ATOM 796 C CA . GLY A 1 106 ? -6.999 -7.807 16.420 1.00 96.38 106 GLY A CA 1
ATOM 797 C C . GLY A 1 106 ? -7.103 -6.923 15.187 1.00 96.38 106 GLY A C 1
ATOM 798 O O . GLY A 1 106 ? -8.034 -7.064 14.404 1.00 96.38 106 GLY A O 1
ATOM 799 N N . LEU A 1 107 ? -6.085 -6.097 14.947 1.00 93.44 107 LEU A N 1
ATOM 800 C CA . LEU A 1 107 ? -6.020 -5.252 13.760 1.00 93.44 107 LEU A CA 1
ATOM 801 C C . LEU A 1 107 ? -5.949 -6.074 12.466 1.00 93.44 107 LEU A C 1
ATOM 803 O O . LEU A 1 107 ? -6.606 -5.722 11.490 1.00 93.44 107 LEU A O 1
ATOM 807 N N . ALA A 1 108 ? -5.175 -7.166 12.459 1.00 96.25 108 ALA A N 1
ATOM 808 C CA . ALA A 1 108 ? -5.112 -8.084 11.323 1.00 96.25 108 ALA A CA 1
ATOM 809 C C . ALA A 1 108 ? -6.497 -8.656 10.999 1.00 96.25 108 ALA A C 1
ATOM 811 O O . ALA A 1 108 ? -6.948 -8.578 9.860 1.00 96.25 108 ALA A O 1
ATOM 812 N N . HIS A 1 109 ? -7.194 -9.151 12.023 1.00 95.44 109 HIS A N 1
ATOM 813 C CA . HIS A 1 109 ? -8.542 -9.693 11.902 1.00 95.44 109 HIS A CA 1
ATOM 814 C C . HIS A 1 109 ? -9.559 -8.641 11.427 1.00 95.44 109 HIS A C 1
ATOM 816 O O . HIS A 1 109 ? -10.295 -8.883 10.476 1.00 95.44 109 HIS A O 1
ATOM 822 N N . ASP A 1 110 ? -9.578 -7.458 12.041 1.00 91.81 110 ASP A N 1
ATOM 823 C CA . ASP A 1 110 ? -10.565 -6.413 11.742 1.00 91.81 110 ASP A CA 1
ATOM 824 C C . ASP A 1 110 ? -10.408 -5.830 10.331 1.00 91.81 110 ASP A C 1
ATOM 826 O O . ASP A 1 110 ? -11.386 -5.398 9.716 1.00 91.81 110 ASP A O 1
ATOM 830 N N . LEU A 1 111 ? -9.182 -5.821 9.803 1.00 91.44 111 LEU A N 1
ATOM 831 C CA . LEU A 1 111 ? -8.885 -5.365 8.445 1.00 91.44 111 LEU A CA 1
ATOM 832 C C . LEU A 1 111 ? -8.887 -6.498 7.409 1.00 91.44 111 LEU A C 1
ATOM 834 O O . LEU A 1 111 ? -8.821 -6.211 6.212 1.00 91.44 111 LEU A O 1
ATOM 838 N N . GLY A 1 112 ? -8.946 -7.759 7.847 1.00 93.75 112 GLY A N 1
ATOM 839 C CA . GLY A 1 112 ? -8.798 -8.932 6.986 1.00 93.75 112 GLY A CA 1
ATOM 840 C C . GLY A 1 112 ? -7.416 -9.030 6.334 1.00 93.75 112 G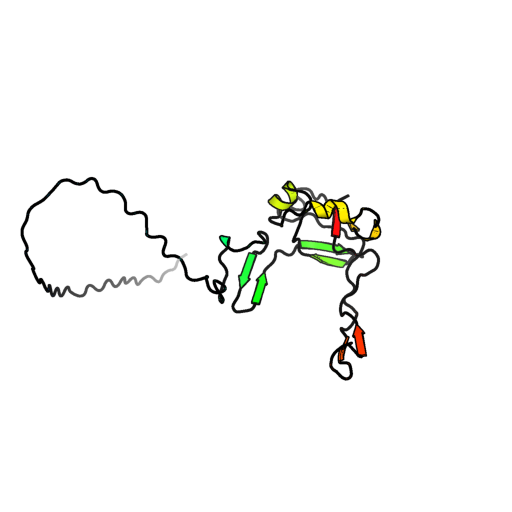LY A C 1
ATOM 841 O O . GLY A 1 112 ? -7.315 -9.460 5.195 1.00 93.75 112 GLY A O 1
ATOM 842 N N . VAL A 1 113 ? -6.353 -8.578 6.996 1.00 96.12 113 VAL A N 1
ATOM 843 C CA . VAL A 1 113 ? -4.974 -8.647 6.473 1.00 96.12 113 VAL A CA 1
ATOM 844 C C . VAL A 1 113 ? -4.192 -9.758 7.167 1.00 96.12 113 VAL A C 1
ATOM 846 O O . VAL A 1 113 ? -4.591 -10.216 8.242 1.00 96.12 113 VAL A O 1
ATOM 849 N N . ASN A 1 114 ? -3.060 -10.200 6.613 1.00 96.81 114 ASN A N 1
ATOM 850 C CA . ASN A 1 114 ? -2.320 -11.289 7.252 1.00 96.81 114 ASN A CA 1
ATOM 851 C C . ASN A 1 114 ? -1.777 -10.866 8.621 1.00 96.81 114 ASN A C 1
ATOM 853 O O . ASN A 1 114 ? -1.200 -9.789 8.809 1.00 96.81 114 ASN A O 1
ATOM 857 N N . TYR A 1 115 ? -1.876 -11.775 9.586 1.00 97.69 115 TYR A N 1
ATOM 858 C CA . TYR A 1 115 ? -1.203 -11.601 10.862 1.00 97.69 115 TYR A CA 1
ATOM 859 C C . TYR A 1 115 ? 0.292 -11.925 10.735 1.00 97.69 115 TYR A C 1
ATOM 861 O O . TYR A 1 115 ? 0.694 -13.079 10.567 1.00 97.69 115 TYR A O 1
ATOM 869 N N . ALA A 1 116 ? 1.129 -10.897 10.869 1.00 97.50 116 ALA A N 1
ATOM 870 C CA . ALA A 1 116 ? 2.579 -10.973 10.741 1.00 97.50 116 ALA A CA 1
ATOM 871 C C . ALA A 1 116 ? 3.274 -10.367 11.981 1.00 97.50 116 ALA A C 1
ATOM 873 O O . ALA A 1 116 ? 3.805 -9.253 11.932 1.00 97.50 116 ALA A O 1
ATOM 874 N N . PRO A 1 117 ? 3.355 -11.094 13.115 1.00 97.69 117 PRO A N 1
ATOM 875 C CA . PRO A 1 117 ? 3.841 -10.543 14.389 1.00 97.69 117 PRO A CA 1
ATOM 876 C C . PRO A 1 117 ? 5.282 -10.025 14.339 1.00 97.69 117 PRO A C 1
ATOM 878 O O . PRO A 1 117 ? 5.651 -9.112 15.075 1.00 97.69 117 PRO A O 1
ATOM 881 N N . LYS A 1 118 ? 6.117 -10.568 13.442 1.00 96.88 118 LYS A N 1
ATOM 882 C CA . LYS A 1 118 ? 7.507 -10.119 13.278 1.00 96.88 118 LYS A CA 1
ATOM 883 C C . LYS A 1 118 ? 7.622 -8.681 12.761 1.00 96.88 118 LYS A C 1
ATOM 885 O O . LYS A 1 118 ? 8.673 -8.078 12.971 1.00 96.88 118 LYS A O 1
ATOM 890 N N . LEU A 1 119 ? 6.571 -8.111 12.161 1.00 96.25 119 LEU A N 1
ATOM 891 C CA . LEU A 1 119 ? 6.559 -6.705 11.742 1.00 96.25 119 LEU A CA 1
ATOM 892 C C . LEU A 1 119 ? 6.774 -5.744 12.925 1.00 96.25 119 LEU A C 1
ATOM 894 O O . LEU A 1 119 ? 7.375 -4.685 12.746 1.00 96.25 119 LEU A O 1
ATOM 898 N N . ALA A 1 120 ? 6.400 -6.138 14.151 1.00 95.31 120 ALA A N 1
ATOM 899 C CA . ALA A 1 120 ? 6.648 -5.342 15.358 1.00 95.31 120 ALA A CA 1
ATOM 900 C C . ALA A 1 120 ? 8.143 -5.033 15.581 1.00 95.31 120 ALA A C 1
ATOM 902 O O . ALA A 1 120 ? 8.490 -4.023 16.200 1.00 95.31 120 ALA A O 1
ATOM 903 N N . ASN A 1 121 ? 9.028 -5.871 15.030 1.00 96.06 121 ASN A N 1
ATOM 904 C CA . ASN A 1 121 ? 10.472 -5.796 15.220 1.00 96.06 121 ASN A CA 1
ATOM 905 C C . ASN A 1 121 ? 11.201 -4.959 14.158 1.00 96.06 121 ASN A C 1
ATOM 907 O O . ASN A 1 121 ? 12.398 -4.736 14.313 1.00 96.06 121 ASN A O 1
ATOM 911 N N . ILE A 1 122 ? 10.530 -4.479 13.102 1.00 95.31 122 ILE A N 1
ATOM 912 C CA . ILE A 1 122 ? 11.197 -3.789 11.976 1.00 95.31 122 ILE A CA 1
ATOM 913 C C . ILE A 1 122 ? 11.971 -2.547 12.432 1.00 95.31 122 ILE A C 1
ATOM 915 O O . ILE A 1 122 ? 13.047 -2.260 11.916 1.00 95.31 122 ILE A O 1
ATOM 919 N N . GLY A 1 123 ? 11.450 -1.826 13.426 1.00 94.00 123 GLY A N 1
ATOM 920 C CA . GLY A 1 123 ? 12.098 -0.621 13.948 1.00 94.00 123 GLY A CA 1
ATOM 921 C C . GLY A 1 123 ? 13.297 -0.884 14.868 1.00 94.00 123 GLY A C 1
ATOM 922 O O . GLY A 1 123 ? 13.984 0.064 15.252 1.00 94.00 123 GLY A O 1
ATOM 923 N N . ILE A 1 124 ? 13.559 -2.135 15.265 1.00 95.25 124 ILE A N 1
ATOM 924 C CA . ILE A 1 124 ? 14.655 -2.462 16.187 1.00 95.25 124 ILE A CA 1
ATOM 925 C C . ILE A 1 124 ? 15.989 -2.215 15.479 1.00 95.25 124 ILE A C 1
ATOM 927 O O . ILE A 1 124 ? 16.302 -2.844 14.475 1.00 95.25 124 ILE A O 1
ATOM 931 N N . GLY A 1 125 ? 16.784 -1.280 16.005 1.00 95.62 125 GLY A N 1
ATOM 932 C CA . GLY A 1 125 ? 18.069 -0.895 15.411 1.00 95.62 125 GLY A CA 1
ATOM 933 C C . GLY A 1 125 ? 17.963 -0.003 14.166 1.00 95.62 125 GLY A C 1
ATOM 934 O O . GLY A 1 125 ? 18.991 0.412 13.642 1.00 95.62 125 GLY A O 1
ATOM 935 N N . CYS A 1 126 ? 16.750 0.338 13.714 1.00 93.81 126 CYS A N 1
ATOM 936 C CA . CYS A 1 126 ? 16.522 1.240 12.588 1.00 93.81 126 CYS A CA 1
ATOM 937 C C . CYS A 1 126 ? 15.197 1.998 12.748 1.00 93.81 126 CYS A C 1
ATOM 939 O O . CYS A 1 126 ? 14.173 1.625 12.179 1.00 93.81 126 CYS A O 1
ATOM 941 N N . LEU A 1 127 ? 15.209 3.104 13.496 1.00 87.31 127 LEU A N 1
ATOM 942 C CA . LEU A 1 127 ? 13.998 3.917 13.675 1.00 87.31 127 LEU A CA 1
ATOM 943 C C . LEU A 1 127 ? 13.472 4.483 12.347 1.00 87.31 127 LEU A C 1
ATOM 945 O O . LEU A 1 127 ? 12.267 4.564 12.168 1.00 87.31 127 LEU A O 1
ATOM 949 N N . ALA A 1 128 ? 14.355 4.802 11.396 1.00 89.38 128 ALA A N 1
ATOM 950 C CA . ALA A 1 128 ? 13.964 5.289 10.071 1.00 89.38 128 ALA A CA 1
ATOM 951 C C . ALA A 1 128 ? 13.338 4.206 9.165 1.00 89.38 128 ALA A C 1
ATOM 953 O O . ALA A 1 128 ? 12.746 4.541 8.144 1.00 89.38 128 ALA A O 1
ATOM 954 N N . CYS A 1 129 ? 13.449 2.919 9.519 1.00 92.88 129 CYS A N 1
ATOM 955 C CA . CYS A 1 129 ? 12.856 1.821 8.751 1.00 92.88 129 CYS A CA 1
ATOM 956 C C . CYS A 1 129 ? 11.347 1.681 8.991 1.00 92.88 129 CYS A C 1
ATOM 958 O O . CYS A 1 129 ? 10.686 0.933 8.273 1.00 92.88 129 CYS A O 1
ATOM 960 N N . VAL A 1 130 ? 10.786 2.388 9.976 1.00 96.12 130 VAL A N 1
ATOM 961 C CA . VAL A 1 130 ? 9.347 2.438 10.244 1.00 96.12 130 VAL A CA 1
ATOM 962 C C . VAL A 1 130 ? 8.926 3.891 10.338 1.00 96.12 130 VAL A C 1
ATOM 964 O O . VAL A 1 130 ? 9.522 4.680 11.064 1.00 96.12 130 VAL A O 1
ATOM 967 N N . GLN A 1 131 ? 7.869 4.243 9.628 1.00 95.44 131 GLN A N 1
ATOM 968 C CA . GLN A 1 131 ? 7.317 5.577 9.684 1.00 95.44 131 GLN A CA 1
ATOM 969 C C . GLN A 1 131 ? 6.238 5.658 10.768 1.00 95.44 131 GLN A C 1
ATOM 971 O O . GLN A 1 131 ? 5.214 4.982 10.684 1.00 95.44 131 GLN A O 1
ATOM 976 N N . THR A 1 132 ? 6.429 6.507 11.776 1.00 94.88 132 THR A N 1
ATOM 977 C CA . THR A 1 132 ? 5.369 6.775 12.758 1.00 94.88 132 THR A CA 1
ATOM 978 C C . THR A 1 132 ? 4.295 7.670 12.141 1.00 94.88 132 THR A C 1
ATOM 980 O O . THR A 1 132 ? 4.590 8.786 11.712 1.00 94.88 132 THR A O 1
ATOM 983 N N . VAL A 1 133 ? 3.055 7.191 12.107 1.00 95.38 133 VAL A N 1
ATOM 984 C CA . VAL A 1 133 ? 1.886 7.882 11.552 1.00 95.38 133 VAL A CA 1
ATOM 985 C C . VAL A 1 133 ? 0.899 8.248 12.649 1.00 95.38 133 VAL A C 1
ATOM 987 O O . VAL A 1 133 ? 0.857 7.608 13.700 1.00 95.38 133 VAL A O 1
ATOM 990 N N . THR A 1 134 ? 0.067 9.249 12.384 1.00 95.06 134 THR A N 1
ATOM 991 C CA . THR A 1 134 ? -1.092 9.567 13.221 1.00 95.06 134 THR A CA 1
ATOM 992 C C . THR A 1 134 ? -2.382 9.268 12.471 1.00 95.06 134 THR A C 1
ATOM 994 O O . THR A 1 134 ? -2.412 9.229 11.239 1.00 95.06 134 THR A O 1
ATOM 997 N N . LEU A 1 135 ? -3.445 9.028 13.231 1.00 92.56 135 LEU A N 1
ATOM 998 C CA . LEU A 1 135 ? -4.788 8.828 12.709 1.00 92.56 135 LEU A CA 1
ATOM 999 C C . LEU A 1 135 ? -5.669 10.001 13.113 1.00 92.56 135 LEU A C 1
ATOM 1001 O O . LEU A 1 135 ? -5.652 10.421 14.273 1.00 92.56 135 LEU A O 1
ATOM 1005 N N . ASP A 1 136 ? -6.497 10.473 12.189 1.00 87.88 136 ASP A N 1
ATOM 1006 C CA . ASP A 1 136 ? -7.626 11.309 12.573 1.00 87.88 136 ASP A CA 1
ATOM 1007 C C . ASP A 1 136 ? -8.604 10.501 13.432 1.00 87.88 136 ASP A C 1
ATOM 1009 O O . ASP A 1 136 ? -8.875 9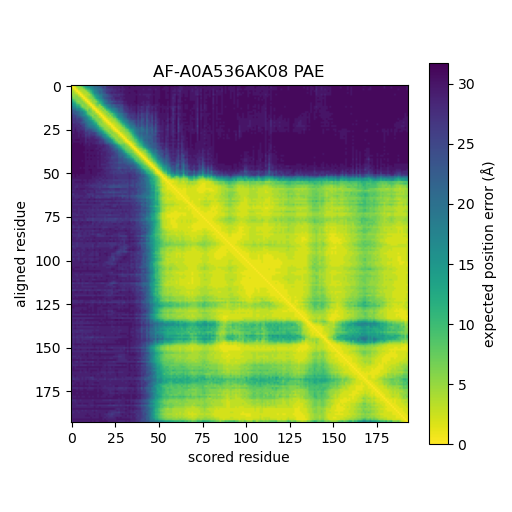.329 13.173 1.00 87.88 136 ASP A O 1
ATOM 1013 N N . SER A 1 137 ? -9.190 11.155 14.434 1.00 80.56 137 SER A N 1
ATOM 1014 C CA . SER A 1 137 ? -10.268 10.596 15.260 1.00 80.56 137 SER A CA 1
ATOM 1015 C C . SER A 1 137 ? -11.573 11.361 15.021 1.00 80.56 137 SER A C 1
ATOM 1017 O O . SER A 1 137 ? -12.045 12.069 15.917 1.00 80.56 137 SER A O 1
ATOM 1019 N N . PRO A 1 138 ? -12.144 11.302 13.801 1.00 81.12 138 PRO A N 1
ATOM 1020 C CA . PRO A 1 138 ? -13.387 11.991 13.505 1.00 81.12 138 PRO A CA 1
ATOM 1021 C C . PRO A 1 138 ? -14.525 11.372 14.318 1.00 81.12 138 PRO A C 1
ATOM 1023 O O . PRO A 1 138 ? -14.604 10.158 14.503 1.00 81.12 138 PRO A O 1
ATOM 1026 N N . THR A 1 139 ? -15.444 12.211 14.785 1.00 85.94 139 THR A N 1
ATOM 1027 C CA . THR A 1 139 ? -16.677 11.720 15.406 1.00 85.94 139 THR A CA 1
ATOM 1028 C C . THR A 1 139 ? -17.488 10.902 14.391 1.00 85.94 139 THR A C 1
ATOM 1030 O O . THR A 1 139 ? -17.423 11.188 13.192 1.00 85.94 139 THR A O 1
ATOM 1033 N N . PRO A 1 140 ? -18.339 9.957 14.830 1.00 85.25 140 PRO A N 1
ATOM 1034 C CA . PRO A 1 140 ? -19.243 9.248 13.923 1.00 85.25 140 PRO A CA 1
ATOM 1035 C C . PRO A 1 140 ? -20.133 10.181 13.090 1.00 85.25 140 PRO A C 1
ATOM 1037 O O . PRO A 1 140 ? -20.512 9.837 11.983 1.00 85.25 140 PRO A O 1
ATOM 1040 N N . ALA A 1 141 ? -20.445 11.388 13.574 1.00 89.25 141 ALA A N 1
ATOM 1041 C CA . ALA A 1 141 ? -21.159 12.386 12.777 1.00 89.25 141 ALA A CA 1
ATOM 1042 C C . ALA A 1 141 ? -20.307 12.967 11.631 1.00 89.25 141 ALA A C 1
ATOM 1044 O O . ALA A 1 141 ? -20.834 13.252 10.559 1.00 89.25 141 ALA A O 1
ATOM 1045 N N . GLN A 1 142 ? -19.000 13.144 11.848 1.00 87.06 142 GLN A N 1
ATOM 1046 C CA . GLN A 1 142 ? -18.057 13.640 10.839 1.00 87.06 142 GLN A CA 1
ATOM 1047 C C . GLN A 1 142 ? -17.651 12.555 9.842 1.00 87.06 142 GLN A C 1
ATOM 1049 O O . GLN A 1 142 ? -17.363 12.866 8.689 1.00 87.06 142 GLN A O 1
ATOM 1054 N N . ASN A 1 143 ? -17.623 11.296 10.281 1.00 83.06 143 ASN A N 1
ATOM 1055 C CA . ASN A 1 143 ? -17.236 10.174 9.444 1.00 83.06 143 ASN A CA 1
ATOM 1056 C C . ASN A 1 143 ? -18.070 8.918 9.756 1.00 83.06 143 ASN A C 1
ATOM 1058 O O . ASN A 1 143 ? -17.569 7.989 10.386 1.00 83.06 143 ASN A O 1
ATOM 1062 N N . PRO A 1 144 ? -19.349 8.874 9.332 1.00 79.62 144 PRO A N 1
ATOM 1063 C CA . PRO A 1 144 ? -20.271 7.814 9.752 1.00 79.62 144 PRO A CA 1
ATOM 1064 C C . PRO A 1 144 ? -19.890 6.420 9.253 1.00 79.62 144 PRO A C 1
ATOM 1066 O O . PRO A 1 144 ? -20.253 5.425 9.873 1.00 79.62 144 PRO A O 1
ATOM 1069 N N . PHE A 1 145 ? -19.174 6.352 8.128 1.00 75.94 145 PHE A N 1
ATOM 1070 C CA . PHE A 1 145 ? -18.853 5.100 7.435 1.00 75.94 145 PHE A CA 1
ATOM 1071 C C . PHE A 1 145 ? -17.437 5.065 6.853 1.00 75.94 145 PHE A C 1
ATOM 1073 O O . PHE A 1 145 ? -17.100 4.134 6.125 1.00 75.94 145 PHE A O 1
ATOM 1080 N N . GLY A 1 146 ? -16.628 6.097 7.086 1.00 70.88 146 GLY A N 1
ATOM 1081 C CA . GLY A 1 146 ? -15.294 6.176 6.511 1.00 70.88 146 GLY A CA 1
ATOM 1082 C C . GLY A 1 146 ? -14.216 5.777 7.503 1.00 70.88 146 GLY A C 1
ATOM 1083 O O . GLY A 1 146 ? -14.390 5.765 8.719 1.00 70.88 146 GLY A O 1
ATOM 1084 N N . GLN A 1 147 ? -13.068 5.456 6.936 1.00 80.19 147 GLN A N 1
ATOM 1085 C CA . GLN A 1 147 ? -11.875 5.083 7.676 1.00 80.19 147 GLN A CA 1
ATOM 1086 C C . GLN A 1 147 ? -11.234 6.330 8.296 1.00 80.19 147 GLN A C 1
ATOM 1088 O O . GLN A 1 147 ? -11.413 7.442 7.787 1.00 80.19 147 GLN A O 1
ATOM 1093 N N . ALA A 1 148 ? -10.477 6.147 9.378 1.00 84.88 148 ALA A N 1
ATOM 1094 C CA . ALA A 1 148 ? -9.598 7.192 9.888 1.00 84.88 148 ALA A CA 1
ATOM 1095 C C . ALA A 1 148 ? -8.569 7.573 8.813 1.00 84.88 148 ALA A C 1
ATOM 1097 O O . ALA A 1 148 ? -7.990 6.698 8.165 1.00 84.88 148 ALA A O 1
ATOM 1098 N N . LEU A 1 149 ? -8.349 8.874 8.617 1.00 90.81 149 LEU A N 1
ATOM 1099 C CA . LEU A 1 149 ? -7.325 9.351 7.695 1.00 90.81 149 LEU A CA 1
ATOM 1100 C C . LEU A 1 149 ? -5.952 9.154 8.341 1.00 90.81 149 LEU A C 1
ATOM 1102 O O . LEU A 1 149 ? -5.735 9.573 9.479 1.00 90.81 149 LEU A O 1
ATOM 1106 N N . VAL A 1 150 ? -5.037 8.517 7.611 1.00 94.88 150 VAL A N 1
ATOM 1107 C CA . VAL A 1 150 ? -3.647 8.339 8.045 1.00 94.88 150 VAL A CA 1
ATOM 1108 C C . VAL A 1 150 ? -2.811 9.529 7.595 1.00 94.88 150 VAL A C 1
ATOM 1110 O O . VAL A 1 150 ? -2.785 9.843 6.404 1.00 94.88 150 VAL A O 1
ATOM 1113 N N . HIS A 1 151 ? -2.070 10.133 8.519 1.00 96.38 151 HIS A N 1
ATOM 1114 C CA . HIS A 1 151 ? -1.084 11.172 8.224 1.00 96.38 151 HIS A CA 1
ATOM 1115 C C . HIS A 1 151 ? 0.318 10.572 8.181 1.00 96.38 151 HIS A C 1
ATOM 1117 O O . HIS A 1 151 ? 0.857 10.113 9.193 1.00 96.38 151 HIS A O 1
ATOM 1123 N N . PHE A 1 152 ? 0.907 10.558 6.989 1.00 96.94 152 PHE A N 1
ATOM 1124 C CA . PHE A 1 152 ? 2.223 9.998 6.717 1.00 96.94 152 PHE A CA 1
ATOM 1125 C C . PHE A 1 152 ? 3.325 11.067 6.840 1.00 96.94 152 PHE A C 1
ATOM 1127 O O . PHE A 1 152 ? 3.165 12.199 6.388 1.00 96.94 152 PHE A O 1
ATOM 1134 N N . GLN A 1 153 ? 4.482 10.686 7.393 1.00 95.44 153 GLN A N 1
ATOM 1135 C CA . GLN A 1 153 ? 5.688 11.535 7.422 1.00 95.44 153 GLN A CA 1
ATOM 1136 C C . GLN A 1 153 ? 6.339 11.654 6.042 1.00 95.44 153 GLN A C 1
ATOM 1138 O O . GLN A 1 153 ? 6.952 12.673 5.730 1.00 95.44 153 GLN A O 1
ATOM 1143 N N . GLY A 1 154 ? 6.224 10.609 5.220 1.00 94.56 154 GLY A N 1
ATOM 1144 C CA . GLY A 1 154 ? 6.731 10.603 3.866 1.00 94.56 154 GLY A CA 1
ATOM 1145 C C . GLY A 1 154 ? 5.957 9.703 2.915 1.00 94.56 154 GLY A C 1
ATOM 1146 O O . GLY A 1 154 ? 5.107 8.905 3.307 1.00 94.56 154 GLY A O 1
ATOM 1147 N N . ALA A 1 155 ? 6.248 9.865 1.629 1.00 95.50 155 ALA A N 1
ATOM 1148 C CA . ALA A 1 155 ? 5.627 9.119 0.540 1.00 95.50 155 ALA A CA 1
ATOM 1149 C C . ALA A 1 155 ? 6.684 8.665 -0.480 1.00 95.50 155 ALA A C 1
ATOM 1151 O O . ALA A 1 155 ? 7.769 9.255 -0.535 1.00 95.50 155 ALA A O 1
ATOM 1152 N N . PRO A 1 156 ? 6.391 7.640 -1.302 1.00 94.50 156 PRO A N 1
ATOM 1153 C CA . PRO A 1 156 ? 7.255 7.292 -2.420 1.00 94.50 156 PRO A CA 1
ATOM 1154 C C . PRO A 1 156 ? 7.388 8.468 -3.391 1.00 94.50 156 PRO A C 1
ATOM 1156 O O . PRO A 1 156 ? 6.427 9.200 -3.639 1.00 94.50 156 PRO A O 1
ATOM 1159 N N . ASP A 1 157 ? 8.567 8.604 -3.984 1.00 93.19 157 ASP A N 1
ATOM 1160 C CA . ASP A 1 157 ? 8.789 9.481 -5.123 1.00 93.19 157 ASP A CA 1
ATOM 1161 C C . ASP A 1 157 ? 8.663 8.672 -6.417 1.00 93.19 157 ASP A C 1
ATOM 1163 O O . ASP A 1 157 ? 9.480 7.795 -6.707 1.00 93.19 157 ASP A O 1
ATOM 1167 N N . PHE A 1 158 ? 7.613 8.975 -7.180 1.00 93.06 158 PHE A N 1
ATOM 1168 C CA . PHE A 1 158 ? 7.308 8.369 -8.478 1.00 93.06 158 PHE A CA 1
ATOM 1169 C C . PHE A 1 158 ? 7.787 9.216 -9.668 1.00 93.06 158 PHE A C 1
ATOM 1171 O O . PHE A 1 158 ? 7.465 8.901 -10.811 1.00 93.06 158 PHE A O 1
ATOM 1178 N N . SER A 1 159 ? 8.500 10.321 -9.427 1.00 93.69 159 SER A N 1
ATOM 1179 C CA . SER A 1 159 ? 9.063 11.152 -10.496 1.00 93.69 159 SER A CA 1
ATOM 1180 C C . SER A 1 159 ? 10.199 10.497 -11.303 1.00 93.69 159 SER A C 1
ATOM 1182 O O . SER A 1 159 ? 10.342 10.855 -12.479 1.00 93.69 159 SER A O 1
ATOM 1184 N N . PRO A 1 160 ? 11.000 9.544 -10.770 1.00 96.12 160 PRO A N 1
ATOM 1185 C CA . PRO A 1 160 ? 12.029 8.884 -11.564 1.00 96.12 160 PRO A CA 1
ATOM 1186 C C . PRO A 1 160 ? 11.450 8.063 -12.719 1.00 96.12 160 PRO A C 1
ATOM 1188 O O . PRO A 1 160 ? 10.468 7.340 -12.589 1.00 96.12 160 PRO A O 1
ATOM 1191 N N . THR A 1 161 ? 12.110 8.102 -13.872 1.00 96.38 161 THR A N 1
ATOM 1192 C CA . THR A 1 161 ? 11.798 7.174 -14.965 1.00 96.38 161 THR A CA 1
ATOM 1193 C C . THR A 1 161 ? 12.617 5.901 -14.793 1.00 96.38 161 THR A C 1
ATOM 1195 O O . THR A 1 161 ? 13.826 5.958 -14.578 1.00 96.38 161 THR A O 1
ATOM 1198 N N . ARG A 1 162 ? 11.972 4.734 -14.907 1.00 96.81 162 ARG A N 1
ATOM 1199 C CA . ARG A 1 162 ? 12.672 3.445 -14.843 1.00 96.81 162 ARG A CA 1
ATOM 1200 C C . ARG A 1 162 ? 13.653 3.310 -16.012 1.00 96.81 162 ARG A C 1
ATOM 1202 O O . ARG A 1 162 ? 13.249 3.422 -17.167 1.00 96.81 162 ARG A O 1
ATOM 1209 N N . ILE A 1 163 ? 14.902 2.955 -15.713 1.00 96.56 163 ILE A N 1
ATOM 1210 C CA . ILE A 1 163 ? 15.940 2.625 -16.699 1.00 96.56 163 ILE A CA 1
ATOM 1211 C C . ILE A 1 163 ? 16.419 1.193 -16.452 1.00 96.56 163 ILE A C 1
ATOM 1213 O O . ILE A 1 163 ? 16.771 0.829 -15.330 1.00 96.56 163 ILE A O 1
ATOM 1217 N N . ALA A 1 164 ? 16.458 0.380 -17.505 1.00 96.31 164 ALA A N 1
ATOM 1218 C CA . ALA A 1 164 ? 17.062 -0.948 -17.483 1.00 96.31 164 ALA A CA 1
ATOM 1219 C C . ALA A 1 164 ? 17.729 -1.211 -18.837 1.00 96.31 164 ALA A C 1
ATOM 1221 O O . ALA A 1 164 ? 17.060 -1.585 -19.799 1.00 96.31 164 ALA A O 1
ATOM 1222 N N . VAL A 1 165 ? 19.040 -0.977 -18.912 1.00 97.44 165 VAL A N 1
ATOM 1223 C CA . VAL A 1 165 ? 19.838 -1.188 -20.126 1.00 97.44 165 VAL A CA 1
ATOM 1224 C C . VAL A 1 165 ? 20.608 -2.503 -19.981 1.00 97.44 165 VAL A C 1
ATOM 1226 O O . VAL A 1 165 ? 21.422 -2.614 -19.058 1.00 97.44 165 VAL A O 1
ATOM 1229 N N . PRO A 1 166 ? 20.373 -3.503 -20.852 1.00 97.50 166 PRO A N 1
ATOM 1230 C CA . PRO A 1 166 ? 21.126 -4.754 -20.836 1.00 97.50 166 PRO A CA 1
ATOM 1231 C C . PRO A 1 166 ? 22.635 -4.523 -20.977 1.00 97.50 166 PRO A C 1
ATOM 1233 O O . PRO A 1 166 ? 23.069 -3.643 -21.719 1.00 97.50 166 PRO A O 1
ATOM 1236 N N . GLY A 1 167 ? 23.440 -5.321 -20.276 1.00 97.31 167 GLY A N 1
ATOM 1237 C CA . GLY A 1 167 ? 24.882 -5.389 -20.527 1.00 97.31 167 GLY A CA 1
ATOM 1238 C C . GLY A 1 167 ? 25.212 -6.183 -21.797 1.00 97.31 167 GLY A C 1
ATOM 1239 O O . GLY A 1 167 ? 24.306 -6.718 -22.440 1.00 97.31 167 GLY A O 1
ATOM 1240 N N . PRO A 1 168 ? 26.505 -6.346 -22.137 1.00 96.94 168 PRO A N 1
ATOM 1241 C CA . PRO A 1 168 ? 26.928 -7.077 -23.337 1.00 96.94 168 PRO A CA 1
ATOM 1242 C C . PRO A 1 168 ? 26.350 -8.497 -23.451 1.00 96.94 168 PRO A C 1
ATOM 1244 O O . PRO A 1 168 ? 26.045 -8.949 -24.547 1.00 96.94 168 PRO A O 1
ATOM 1247 N N . ASN A 1 169 ? 26.145 -9.168 -22.312 1.00 96.56 169 ASN A N 1
ATOM 1248 C CA . ASN A 1 169 ? 25.568 -10.514 -22.222 1.00 96.56 169 ASN A CA 1
ATOM 1249 C C . ASN A 1 169 ? 24.175 -10.510 -21.558 1.00 96.56 169 ASN A C 1
ATOM 1251 O O . ASN A 1 169 ? 23.763 -11.498 -20.955 1.00 96.56 169 ASN A O 1
ATOM 1255 N N . GLY A 1 170 ? 23.468 -9.377 -21.572 1.00 95.06 170 GLY A N 1
ATOM 1256 C CA . GLY A 1 170 ? 22.214 -9.181 -20.840 1.00 95.06 170 GLY A CA 1
ATOM 1257 C C . GLY A 1 170 ? 22.427 -8.754 -19.383 1.00 95.06 170 GLY A C 1
ATOM 1258 O O . GLY A 1 170 ? 21.974 -7.675 -19.001 1.00 95.06 170 GLY A O 1
ATOM 1259 N N . PHE A 1 171 ? 23.157 -9.553 -18.594 1.00 95.06 171 PHE A N 1
ATOM 1260 C CA . PHE A 1 171 ? 23.508 -9.262 -17.193 1.00 95.06 171 PH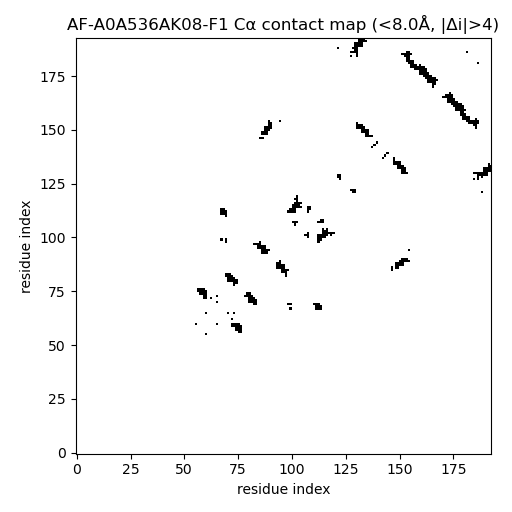E A CA 1
ATOM 1261 C C . PHE A 1 171 ? 25.040 -9.239 -16.974 1.00 95.06 171 PHE A C 1
ATOM 1263 O O . PHE A 1 171 ? 25.743 -10.032 -17.607 1.00 95.06 171 PHE A O 1
ATOM 1270 N N . PRO A 1 172 ? 25.577 -8.385 -16.074 1.00 94.38 172 PRO A N 1
ATOM 1271 C CA . PRO A 1 172 ? 24.886 -7.331 -15.318 1.00 94.38 172 PRO A CA 1
ATOM 1272 C C . PRO A 1 172 ? 24.320 -6.241 -16.231 1.00 94.38 172 PRO A C 1
ATOM 1274 O O . PRO A 1 172 ? 24.777 -6.072 -17.359 1.00 94.38 172 PRO A O 1
ATOM 1277 N N . LEU A 1 173 ? 23.296 -5.527 -15.758 1.00 97.19 173 LEU A N 1
ATOM 1278 C CA . LEU A 1 173 ? 22.772 -4.368 -16.483 1.00 97.19 173 LEU A CA 1
ATOM 1279 C C . LEU A 1 173 ? 23.878 -3.313 -16.622 1.00 97.19 173 LEU A C 1
ATOM 1281 O O . LEU A 1 173 ? 24.584 -3.030 -15.655 1.00 97.19 173 LEU A O 1
ATOM 1285 N N . ALA A 1 174 ? 24.007 -2.715 -17.808 1.00 97.06 174 ALA A N 1
ATOM 1286 C CA . ALA A 1 174 ? 24.935 -1.609 -18.044 1.00 97.06 174 ALA A CA 1
ATOM 1287 C C . ALA A 1 174 ? 24.484 -0.330 -17.322 1.00 97.06 174 ALA A C 1
ATOM 1289 O O . ALA A 1 174 ? 25.308 0.460 -16.870 1.00 97.06 174 ALA A O 1
ATOM 1290 N N . GLN A 1 175 ? 23.168 -0.142 -17.197 1.00 96.75 175 GLN A N 1
ATOM 1291 C CA . GLN A 1 175 ? 22.567 0.951 -16.444 1.00 96.75 175 GLN A CA 1
ATOM 1292 C C . GLN A 1 175 ? 21.248 0.494 -15.826 1.00 96.75 175 GLN A C 1
ATOM 1294 O O . GLN A 1 175 ? 20.432 -0.165 -16.478 1.00 96.75 175 GLN A O 1
ATOM 1299 N N . PHE A 1 176 ? 21.029 0.876 -14.571 1.00 95.62 176 PHE A N 1
ATOM 1300 C CA . PHE A 1 176 ? 19.815 0.565 -13.831 1.00 95.62 176 PHE A CA 1
ATOM 1301 C C . PHE A 1 176 ? 19.360 1.766 -13.002 1.00 95.62 176 PHE A C 1
ATOM 1303 O O . PHE A 1 176 ? 20.156 2.368 -12.284 1.00 95.62 176 PHE A O 1
ATOM 1310 N N . GLN A 1 177 ? 18.069 2.081 -13.086 1.00 95.25 177 GLN A N 1
ATOM 1311 C CA . GLN A 1 177 ? 17.392 3.048 -12.231 1.00 95.25 177 GLN A CA 1
ATOM 1312 C C . GLN A 1 177 ? 15.953 2.575 -11.961 1.00 95.25 177 GLN A C 1
ATOM 1314 O O . GLN A 1 177 ? 15.219 2.285 -12.913 1.00 95.25 177 GLN A O 1
ATOM 1319 N N . PRO A 1 178 ? 15.510 2.510 -10.695 1.00 95.50 178 PRO A N 1
ATOM 1320 C CA . PRO A 1 178 ? 14.106 2.285 -10.358 1.00 95.50 178 PRO A CA 1
ATOM 1321 C C . PRO A 1 178 ? 13.205 3.438 -10.828 1.00 95.50 178 PRO A C 1
ATOM 1323 O O . PRO A 1 178 ? 13.625 4.589 -10.827 1.00 95.50 178 PRO A O 1
ATOM 1326 N N . GLY A 1 179 ? 11.950 3.143 -11.181 1.00 95.44 179 GLY A N 1
ATOM 1327 C CA . GLY A 1 179 ? 10.950 4.181 -11.492 1.00 95.44 179 GLY A CA 1
ATOM 1328 C C . GLY A 1 179 ? 10.275 4.794 -10.258 1.00 95.44 179 GLY A C 1
ATOM 1329 O O . GLY A 1 179 ? 9.637 5.830 -10.341 1.00 95.44 179 GLY A O 1
ATOM 1330 N N . ALA A 1 180 ? 10.406 4.157 -9.099 1.00 94.56 180 ALA A N 1
ATOM 1331 C CA . ALA A 1 180 ? 9.952 4.702 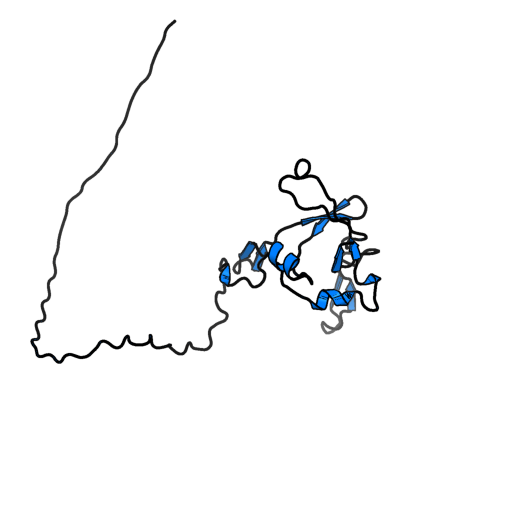-7.830 1.00 94.56 180 ALA A CA 1
ATOM 1332 C C . ALA A 1 180 ? 11.075 4.541 -6.813 1.00 94.56 180 ALA A C 1
ATOM 1334 O O . ALA A 1 180 ? 11.744 3.503 -6.788 1.00 94.56 180 ALA A O 1
ATOM 1335 N N . VAL A 1 181 ? 11.283 5.556 -5.983 1.00 95.12 181 VAL A N 1
ATOM 1336 C CA . VAL A 1 181 ? 12.270 5.536 -4.900 1.00 95.12 181 VAL A CA 1
ATOM 1337 C C . VAL A 1 181 ? 11.623 5.985 -3.595 1.00 95.12 181 VAL A C 1
ATOM 1339 O O . VAL A 1 181 ? 10.565 6.615 -3.590 1.00 95.12 181 VAL A O 1
ATOM 1342 N N . ALA A 1 182 ? 12.241 5.643 -2.467 1.00 93.00 182 ALA A N 1
ATOM 1343 C CA . ALA A 1 182 ? 11.789 6.141 -1.177 1.00 93.00 182 ALA A CA 1
ATOM 1344 C C . ALA A 1 182 ? 12.017 7.658 -1.098 1.00 93.00 182 ALA A C 1
ATOM 1346 O O . ALA A 1 182 ? 13.153 8.120 -1.217 1.00 93.00 182 ALA A O 1
ATOM 1347 N N . GLY A 1 183 ? 10.942 8.425 -0.899 1.00 93.06 183 GLY A N 1
ATOM 1348 C CA . GLY A 1 183 ? 11.043 9.847 -0.590 1.00 93.06 183 GLY A CA 1
ATOM 1349 C C . GLY A 1 183 ? 11.523 10.091 0.849 1.00 93.06 183 GLY A C 1
ATOM 1350 O O . GLY A 1 183 ? 11.597 9.157 1.656 1.00 93.06 183 GLY A O 1
ATOM 1351 N N . PRO A 1 184 ? 11.847 11.343 1.215 1.00 92.44 184 PRO A N 1
ATOM 1352 C CA . PRO A 1 184 ? 12.287 11.680 2.567 1.00 92.44 184 PRO A CA 1
ATOM 1353 C C . PRO A 1 184 ? 11.270 11.261 3.639 1.00 92.44 184 PRO A C 1
ATOM 1355 O O . PRO A 1 184 ? 10.122 11.695 3.621 1.00 92.44 184 PRO A O 1
ATOM 1358 N N . GLY A 1 185 ? 11.696 10.428 4.591 1.00 92.62 185 GLY A N 1
ATOM 1359 C CA . GLY A 1 185 ? 10.841 9.954 5.686 1.00 92.62 185 GLY A CA 1
ATOM 1360 C C . GLY A 1 185 ? 9.875 8.825 5.315 1.00 92.62 185 GLY A C 1
ATOM 1361 O O . GLY A 1 185 ? 9.161 8.357 6.196 1.00 92.62 185 GLY A O 1
ATOM 1362 N N . TYR A 1 186 ? 9.866 8.365 4.058 1.00 95.50 186 TYR A N 1
ATOM 1363 C CA . TYR A 1 186 ? 9.026 7.251 3.628 1.00 95.50 186 TYR A CA 1
ATOM 1364 C C . TYR A 1 186 ? 9.539 5.909 4.157 1.00 95.50 186 TYR A C 1
ATOM 1366 O O . TYR A 1 186 ? 10.706 5.555 3.981 1.00 95.50 186 TYR A O 1
ATOM 1374 N N . SER A 1 187 ? 8.618 5.118 4.699 1.00 95.38 187 SER A N 1
ATOM 1375 C CA . SER A 1 187 ? 8.747 3.669 4.818 1.00 95.38 187 SER A CA 1
ATOM 1376 C C . SER A 1 187 ? 7.420 3.017 4.414 1.00 95.38 187 SER A C 1
ATOM 1378 O O . SER A 1 187 ? 6.364 3.564 4.739 1.00 95.38 187 SER A O 1
ATOM 1380 N N . PRO A 1 188 ? 7.433 1.847 3.743 1.00 94.88 188 PRO A N 1
ATOM 1381 C CA . PRO A 1 188 ? 6.218 1.056 3.548 1.00 94.88 188 PRO A CA 1
ATOM 1382 C C . PRO A 1 188 ? 5.682 0.473 4.866 1.00 94.88 188 PRO A C 1
ATOM 1384 O O . PRO A 1 188 ? 4.535 0.040 4.917 1.00 94.88 188 PRO A O 1
ATOM 1387 N N . PHE A 1 189 ? 6.490 0.461 5.930 1.00 96.69 189 PHE A N 1
ATOM 1388 C CA . PHE A 1 189 ? 6.082 0.024 7.259 1.00 96.69 189 PHE A CA 1
ATOM 1389 C C . PHE A 1 189 ? 5.694 1.224 8.107 1.00 96.69 189 PHE A C 1
ATOM 1391 O O . PHE A 1 189 ? 6.482 2.159 8.271 1.00 96.69 189 PHE A O 1
ATOM 1398 N N . ILE A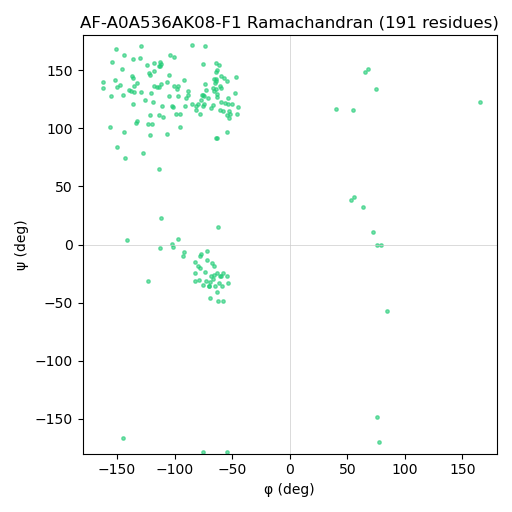 1 190 ? 4.505 1.161 8.697 1.00 96.00 190 ILE A N 1
ATOM 1399 C CA . ILE A 1 190 ? 3.998 2.211 9.574 1.00 96.00 190 ILE A CA 1
ATOM 1400 C C . ILE A 1 190 ? 3.861 1.732 11.014 1.00 96.00 190 ILE A C 1
ATOM 1402 O O . ILE A 1 190 ? 3.649 0.551 11.287 1.00 96.00 190 ILE A O 1
ATOM 1406 N N . ARG A 1 191 ? 3.943 2.682 11.940 1.00 94.88 191 ARG A N 1
ATOM 1407 C CA . ARG A 1 191 ? 3.529 2.513 13.331 1.00 94.88 191 ARG A CA 1
ATOM 1408 C C . ARG A 1 191 ? 2.539 3.608 13.673 1.00 94.88 191 ARG A C 1
ATOM 1410 O O . ARG A 1 191 ? 2.862 4.778 13.513 1.00 94.88 191 ARG A O 1
ATOM 1417 N N . ILE A 1 192 ? 1.362 3.229 14.146 1.00 91.81 192 ILE A N 1
ATOM 1418 C CA . ILE A 1 192 ? 0.382 4.189 14.655 1.00 91.81 192 ILE A CA 1
ATOM 1419 C C . ILE A 1 192 ? 0.876 4.673 16.026 1.00 91.81 192 ILE A C 1
ATOM 1421 O O . ILE A 1 192 ? 1.278 3.845 16.848 1.00 91.81 192 ILE A O 1
ATOM 1425 N N . ALA A 1 193 ? 0.941 5.996 16.201 1.00 86.00 193 ALA A N 1
ATOM 1426 C CA . ALA A 1 193 ? 1.390 6.662 17.427 1.00 86.00 193 ALA A CA 1
ATOM 1427 C C . ALA A 1 193 ? 0.395 6.533 18.588 1.00 86.00 193 ALA A C 1
ATOM 1429 O O . ALA A 1 193 ? -0.827 6.507 18.317 1.00 86.00 193 ALA A O 1
#

Solvent-accessible surface area (backbone atoms only — not comparable to full-atom values): 12616 Å² total; per-residue (Å²): 133,86,79,90,84,90,78,88,88,87,81,87,81,88,82,87,78,81,90,82,88,83,85,84,84,82,87,84,89,82,82,87,87,90,78,97,70,85,82,72,78,73,72,75,76,77,70,78,71,66,87,71,71,93,68,82,75,57,46,72,60,59,76,93,74,49,87,52,62,42,52,75,45,42,32,48,68,76,74,43,74,43,68,64,79,44,60,30,33,30,92,95,36,85,36,78,46,71,79,65,64,26,48,45,64,65,61,6,60,77,63,29,26,38,71,36,57,71,60,70,53,57,41,66,98,31,64,76,56,31,25,67,25,48,68,52,82,69,50,59,89,78,38,75,86,60,79,63,43,37,42,40,72,28,46,73,36,67,83,46,70,63,42,79,39,64,23,100,77,49,66,67,60,70,41,79,39,63,35,58,46,79,27,76,63,30,40,99,40,74,38,81,115

pLDDT: mean 78.92, std 24.68, range [30.7, 97.69]

Radius of gyration: 32.48 Å; Cα contacts (8 Å, |Δi|>4): 252; chains: 1; bounding box: 90×85×44 Å

Foldseek 3Di:
DDDDDDDDDDDDDDDDDDDDDDDDDDDDDDDDDDDDDPDDPPDPPPPPDDPDDPPDQAAWDDQVPDPQNQFPIQGNNVRDTDGDWAWADEPNDIDIDGAAEDLDPVVCVVNSHHHDVCLVCQCPVPVLQEWEWEWDDDDCVRPVDHDTHIYTHFDKDQCADFDFAADPVRPPTPDTDDNIDTDVSDHPHYDYD